Protein 8SJI (pdb70)

Radius of gyration: 18.97 Å; Cα contacts (8 Å, |Δi|>4): 499; chains: 3; bounding box: 51×47×53 Å

Structure (mmCIF, N/CA/C/O backbone):
data_8SJI
#
_entry.id   8SJI
#
_cell.length_a   95.060
_cell.length_b   77.430
_cell.length_c   47.440
_cell.angle_alpha   90.000
_cell.angle_beta   106.584
_cell.angle_gamma   90.000
#
_symmetry.space_group_name_H-M   'C 1 2 1'
#
loop_
_entity.id
_entity.type
_entity.pdbx_description
1 polymer 'Topoisomerase 1'
2 non-polymer 'CALCIUM ION'
3 non-polymer 'CHLORIDE ION'
4 water water
#
loop_
_atom_site.group_PDB
_atom_site.id
_atom_site.type_symbol
_atom_site.label_atom_id
_atom_site.label_alt_id
_atom_site.label_comp_id
_atom_site.label_asym_id
_atom_site.label_entity_id
_atom_site.label_seq_id
_atom_site.pdbx_PDB_ins_code
_atom_site.Cartn_x
_atom_site.Cartn_y
_atom_site.Cartn_z
_atom_site.occupancy
_atom_site.B_iso_or_equiv
_atom_site.auth_seq_id
_atom_site.auth_comp_id
_atom_site.auth_asym_id
_atom_site.auth_atom_id
_atom_site.pdbx_PDB_model_num
ATOM 1 N N . GLN A 1 1 ? 22.69400 -4.87800 1.55900 1.000 74.13520 1 GLN A N 1
ATOM 2 C CA . GLN A 1 1 ? 21.65200 -5.73700 0.99400 1.000 70.85060 1 GLN A CA 1
ATOM 3 C C . GLN A 1 1 ? 20.63400 -4.90900 0.18300 1.000 66.90276 1 GLN A C 1
ATOM 4 O O . GLN A 1 1 ? 20.22900 -3.83600 0.61800 1.000 67.09489 1 GLN A O 1
ATOM 10 N N . ASP A 1 2 ? 20.24900 -5.39200 -1.00400 1.000 54.85921 2 ASP A N 1
ATOM 11 C CA . ASP A 1 2 ? 19.18200 -4.74000 -1.74900 1.000 38.45987 2 ASP A CA 1
ATOM 12 C C . ASP A 1 2 ? 17.83400 -4.93600 -1.05000 1.000 30.28521 2 ASP A C 1
ATOM 13 O O . ASP A 1 2 ? 17.71000 -5.52400 0.03400 1.000 31.23532 2 ASP A O 1
ATOM 18 N N . TRP A 1 3 ? 16.79100 -4.34400 -1.63000 1.000 23.80812 3 TRP A N 1
ATOM 19 C CA . TRP A 1 3 ? 15.49100 -4.34500 -0.96500 1.000 23.39491 3 TRP A CA 1
ATOM 20 C C . TRP A 1 3 ? 14.93200 -5.75800 -0.82800 1.000 24.33976 3 TRP A C 1
ATOM 21 O O . TRP A 1 3 ? 14.36800 -6.09000 0.22500 1.000 23.44492 3 TRP A O 1
ATOM 32 N N . GLU A 1 4 ? 15.03900 -6.56500 -1.87700 1.000 26.00575 4 GLU A N 1
ATOM 33 C CA . GLU A 1 4 ? 14.49900 -7.91500 -1.81000 1.000 26.58740 4 GLU A CA 1
ATOM 34 C C . GLU A 1 4 ? 15.22700 -8.73500 -0.76100 1.000 31.49588 4 GLU A C 1
ATOM 35 O O . GLU A 1 4 ? 14.58400 -9.53400 -0.07200 1.000 24.56874 4 GLU A O 1
ATOM 41 N N . ASP A 1 5 ? 16.53800 -8.49800 -0.56100 1.000 26.75584 5 ASP A N 1
ATOM 42 C CA . ASP A 1 5 ? 17.25900 -9.22000 0.49400 1.000 26.39001 5 ASP A CA 1
ATOM 43 C C . ASP A 1 5 ? 16.70900 -8.88900 1.87000 1.000 24.26344 5 ASP A C 1
ATOM 44 O O . ASP A 1 5 ? 16.57300 -9.76400 2.73400 1.000 28.99032 5 ASP A O 1
ATOM 49 N N . ALA A 1 6 ? 16.43600 -7.61300 2.11700 1.000 21.08674 6 ALA A N 1
ATOM 50 C CA . ALA A 1 6 ? 15.85400 -7.17700 3.38800 1.000 21.41836 6 ALA A CA 1
ATOM 51 C C . ALA A 1 6 ? 14.48200 -7.81200 3.59200 1.000 21.89999 6 ALA A C 1
ATOM 52 O O . ALA A 1 6 ? 14.14300 -8.23800 4.69600 1.000 23.06856 6 ALA A O 1
ATOM 54 N N . MET A 1 7 ? 13.65900 -7.85700 2.53800 1.000 20.29717 7 MET A N 1
ATOM 55 C CA . MET A 1 7 ? 12.34800 -8.48900 2.68200 1.000 22.87116 7 MET A CA 1
ATOM 56 C C . MET A 1 7 ? 12.49800 -9.96900 3.00300 1.000 23.28174 7 MET A C 1
ATOM 57 O O . MET A 1 7 ? 11.72400 -10.51500 3.80900 1.000 23.31859 7 MET A O 1
ATOM 62 N N . GLU A 1 8 ? 13.48200 -10.64200 2.38900 1.000 23.42123 8 GLU A N 1
ATOM 63 C CA . GLU A 1 8 ? 13.71000 -12.04200 2.73100 1.000 26.92165 8 GLU A CA 1
ATOM 64 C C . GLU A 1 8 ? 14.08200 -12.20400 4.19900 1.000 25.08459 8 GLU A C 1
ATOM 65 O O . GLU A 1 8 ? 13.66700 -13.16800 4.84700 1.000 26.26894 8 GLU A O 1
ATOM 71 N N . THR A 1 9 ? 14.92300 -11.33400 4.71700 1.000 22.61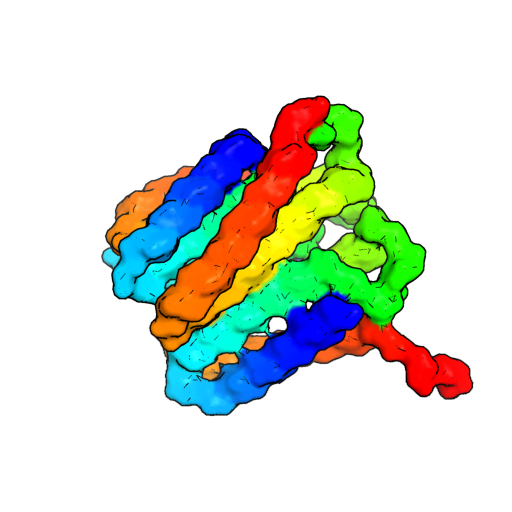850 9 THR A N 1
ATOM 72 C CA . THR A 1 9 ? 15.27700 -11.37700 6.13000 1.000 24.50820 9 THR A CA 1
ATOM 73 C C . THR A 1 9 ? 14.04400 -11.19600 7.02300 1.000 21.93684 9 THR A C 1
ATOM 74 O O . THR A 1 9 ? 13.89500 -11.90800 8.04500 1.000 23.26332 9 THR A O 1
ATOM 78 N N . LEU A 1 10 ? 13.10300 -10.32600 6.61500 1.000 20.09188 10 LEU A N 1
ATOM 79 C CA . LEU A 1 10 ? 11.86700 -10.15900 7.38200 1.000 20.25769 10 LEU A CA 1
ATOM 80 C C . LEU A 1 10 ? 11.07800 -11.45600 7.38500 1.000 18.97333 10 LEU A C 1
ATOM 81 O O . LEU A 1 10 ? 10.64300 -11.91500 8.44400 1.000 24.20290 10 LEU A O 1
ATOM 86 N N . ASN A 1 11 ? 10.95500 -12.09800 6.20700 1.000 21.36046 11 ASN A N 1
ATOM 87 C CA . ASN A 1 11 ? 10.24100 -13.35400 6.07700 1.000 20.48140 11 ASN A CA 1
ATOM 88 C C . ASN A 1 11 ? 10.89100 -14.43700 6.92200 1.000 27.56909 11 ASN A C 1
ATOM 89 O O . ASN A 1 11 ? 10.19100 -15.21300 7.59500 1.000 26.05312 11 ASN A O 1
ATOM 94 N N . ASP A 1 12 ? 12.22600 -14.53800 6.84500 1.000 25.64255 12 ASP A N 1
ATOM 95 C CA . ASP A 1 12 ? 12.91000 -15.62000 7.53700 1.000 27.12430 12 ASP A CA 1
ATOM 96 C C . ASP A 1 12 ? 12.77200 -15.44800 9.05100 1.000 22.79747 12 ASP A C 1
ATOM 97 O O . ASP A 1 12 ? 12.56000 -16.44900 9.77600 1.000 26.61898 12 ASP A O 1
ATOM 102 N N . ASN A 1 13 ? 12.84600 -14.20700 9.54400 1.000 23.22910 13 ASN A N 1
ATOM 103 C CA . ASN A 1 13 ? 12.75100 -14.00100 10.98200 1.000 20.08399 13 ASN A CA 1
ATOM 104 C C . ASN A 1 13 ? 11.33800 -14.09200 11.50900 1.000 23.81601 13 ASN A C 1
ATOM 105 O O . ASN A 1 13 ? 11.16800 -14.50600 12.66100 1.000 24.05025 13 ASN A O 1
ATOM 110 N N . LEU A 1 14 ? 10.32300 -13.79200 10.69900 1.000 23.36859 14 LEU A N 1
ATOM 111 C CA . LEU A 1 14 ? 8.96600 -14.09100 11.12900 1.000 23.55019 14 LEU A CA 1
ATOM 112 C C . LEU A 1 14 ? 8.78700 -15.57700 11.37300 1.000 27.10851 14 LEU A C 1
ATOM 113 O O . LEU A 1 14 ? 8.02900 -15.96900 12.25500 1.000 26.78479 14 LEU A O 1
ATOM 118 N N . LYS A 1 15 ? 9.37500 -16.42200 10.51900 1.000 25.54517 15 LYS A N 1
ATOM 119 C CA A LYS A 1 15 ? 9.23700 -17.85200 10.73300 0.500 29.50091 15 LYS A CA 1
ATOM 120 C CA B LYS A 1 15 ? 9.23700 -17.85200 10.73300 0.500 29.50091 15 LYS A CA 1
ATOM 121 C C . LYS A 1 15 ? 9.93500 -18.28500 12.01200 1.000 30.45892 15 LYS A C 1
ATOM 122 O O . LYS A 1 15 ? 9.42100 -19.15000 12.73400 1.000 34.43834 15 LYS A O 1
ATOM 133 N N . VAL A 1 16 ? 11.08700 -17.66800 12.32500 1.000 26.86901 16 VAL A N 1
ATOM 134 C CA . VAL A 1 16 ? 11.77900 -17.97500 13.57600 1.000 25.48200 16 VAL A CA 1
ATOM 135 C C . VAL A 1 16 ? 10.92100 -17.56800 14.77500 1.000 30.21941 16 VAL A C 1
ATOM 136 O O . VAL A 1 16 ? 10.81900 -18.30900 15.77900 1.000 32.28282 16 VAL A O 1
ATOM 140 N N . ILE A 1 17 ? 10.31300 -16.38900 14.70700 1.000 28.27707 17 ILE A N 1
ATOM 141 C CA . ILE A 1 17 ? 9.49900 -15.91700 15.81600 1.000 24.76613 17 ILE A CA 1
ATOM 142 C C . ILE A 1 17 ? 8.32500 -16.85000 16.06700 1.000 27.67174 17 ILE A C 1
ATOM 143 O O . ILE A 1 17 ? 8.02000 -17.18000 17.22700 1.000 32.60128 17 ILE A O 1
ATOM 148 N N . GLU A 1 18 ? 7.66000 -17.33800 15.00700 1.000 29.72988 18 GLU A N 1
ATOM 149 C CA . GLU A 1 18 ? 6.48000 -18.15500 15.27800 1.000 32.96974 18 GLU A CA 1
ATOM 150 C C . GLU A 1 18 ? 6.81600 -19.50000 15.90300 1.000 32.95658 18 GLU A C 1
ATOM 151 O O . GLU A 1 18 ? 6.00600 -20.01600 16.68200 1.000 33.64877 18 GLU A O 1
ATOM 157 N N . LYS A 1 19 ? 8.03600 -19.99800 15.69800 1.000 32.88026 19 LYS A N 1
ATOM 158 C CA . LYS A 1 19 ? 8.44800 -21.25700 16.31100 1.000 38.37039 19 LYS A CA 1
ATOM 159 C C . LYS A 1 19 ? 9.17800 -21.07700 17.63600 1.000 41.79975 19 LYS A C 1
ATOM 160 O O . LYS A 1 19 ? 9.36900 -22.07600 18.34000 1.000 40.99439 19 LYS A O 1
ATOM 166 N N . ALA A 1 20 ? 9.53600 -19.84400 18.02100 1.000 37.99666 20 ALA A N 1
ATOM 167 C CA . ALA A 1 20 ? 10.39300 -19.58000 19.17900 1.000 34.75417 20 ALA A CA 1
ATOM 168 C C . ALA A 1 20 ? 9.77400 -20.11500 20.47300 1.000 41.41549 20 ALA A C 1
ATOM 169 O O . ALA A 1 20 ? 8.55200 -20.22200 20.61400 1.000 47.07670 20 ALA A O 1
ATOM 171 N N . ASP A 1 21 ? 10.63600 -20.36600 21.45600 1.000 50.00600 21 ASP A N 1
ATOM 172 C CA . ASP A 1 21 ? 10.19000 -20.86900 22.75200 1.000 62.18640 21 ASP A CA 1
ATOM 173 C C . ASP A 1 21 ? 10.43700 -19.93100 23.91700 1.000 55.36453 21 ASP A C 1
ATOM 174 O O . ASP A 1 21 ? 9.88900 -20.17600 25.00100 1.000 55.25399 21 ASP A O 1
ATOM 179 N N . ASN A 1 22 ? 11.28300 -18.91700 23.75300 1.000 42.06820 22 ASN A N 1
ATOM 180 C CA . ASN A 1 22 ? 11.64300 -18.02600 24.83100 1.000 41.73921 22 ASN A CA 1
ATOM 181 C C . ASN A 1 22 ? 11.84500 -16.62500 24.28300 1.000 39.69160 22 ASN A C 1
ATOM 182 O O . ASN A 1 22 ? 11.99600 -16.41800 23.07500 1.000 40.01532 22 ASN A O 1
ATOM 187 N N . ALA A 1 23 ? 11.86200 -15.67200 25.20500 1.000 36.70440 23 ALA A N 1
ATOM 188 C CA . ALA A 1 23 ? 11.93300 -14.26300 24.86200 1.000 36.51754 23 ALA A CA 1
ATOM 189 C C . ALA A 1 23 ? 13.22300 -13.91600 24.13900 1.000 35.18053 23 ALA A C 1
ATOM 190 O O . ALA A 1 23 ? 13.22800 -13.07000 23.24800 1.000 28.00862 23 ALA A O 1
ATOM 192 N N . ASP A 1 24 ? 14.34400 -14.48100 24.55700 1.000 42.22875 24 ASP A N 1
ATOM 193 C CA . ASP A 1 24 ? 15.60400 -14.07500 23.94100 1.000 38.33091 24 ASP A CA 1
ATOM 194 C C . ASP A 1 24 ? 15.63800 -14.37100 22.43800 1.000 37.42817 24 ASP A C 1
ATOM 195 O O . ASP A 1 24 ? 16.15600 -13.54800 21.67000 1.000 33.78037 24 ASP A O 1
ATOM 200 N N . GLN A 1 25 ? 15.14300 -15.55600 22.00700 1.000 31.82750 25 GLN A N 1
ATOM 201 C CA . GLN A 1 25 ? 15.07000 -15.87000 20.57900 1.000 31.41429 25 GLN A CA 1
ATOM 202 C C . GLN A 1 25 ? 14.12000 -14.92600 19.86300 1.000 27.96651 25 GLN A C 1
ATOM 203 O O . GLN A 1 25 ? 14.38700 -14.54700 18.71900 1.000 28.50605 25 GLN A O 1
ATOM 209 N N . VAL A 1 26 ? 12.99100 -14.58500 20.49300 1.000 27.00061 26 VAL A N 1
ATOM 210 C CA . VAL A 1 26 ? 12.05900 -13.61900 19.86600 1.000 24.82140 26 VAL A CA 1
ATOM 211 C C . VAL A 1 26 ? 12.71000 -12.23700 19.74200 1.000 21.91052 26 VAL A C 1
ATOM 212 O O . VAL A 1 26 ? 12.65700 -11.60700 18.67600 1.000 22.05264 26 VAL A O 1
ATOM 216 N N . ILE A 1 27 ? 13.37600 -11.76100 20.80200 1.000 26.07418 27 ILE A N 1
ATOM 217 C CA . ILE A 1 27 ? 14.00700 -10.44500 20.71500 1.000 25.20565 27 ILE A CA 1
ATOM 218 C C . ILE A 1 27 ? 15.12000 -10.43000 19.67100 1.000 22.63166 27 ILE A C 1
ATOM 219 O O . ILE A 1 27 ? 15.27900 -9.43600 18.92300 1.000 21.75261 27 ILE A O 1
ATOM 224 N N . ALA A 1 28 ? 15.94800 -11.47000 19.63300 1.000 25.31883 28 ALA A N 1
ATOM 225 C CA . ALA A 1 28 ? 17.03900 -11.46400 18.65800 1.000 24.13710 28 ALA A CA 1
ATOM 226 C C . ALA A 1 28 ? 16.48500 -11.40100 17.25100 1.000 24.60032 28 ALA A C 1
ATOM 227 O O . ALA A 1 28 ? 16.96000 -10.62100 16.41600 1.000 23.24752 28 ALA A O 1
ATOM 229 N N . ALA A 1 29 ? 15.43300 -12.16600 16.98900 1.000 22.53428 29 ALA A N 1
ATOM 230 C CA . ALA A 1 29 ? 14.83200 -12.15200 15.65500 1.000 22.48691 29 ALA A CA 1
ATOM 231 C C . ALA A 1 29 ? 14.23600 -10.80100 15.31500 1.000 20.00766 29 ALA A C 1
ATOM 232 O O . ALA A 1 29 ? 14.38800 -10.31700 14.17900 1.000 19.86028 29 ALA A O 1
ATOM 234 N N . LEU A 1 30 ? 13.54300 -10.17100 16.28800 1.000 17.68370 30 LEU A N 1
ATOM 235 C CA . LEU A 1 30 ? 13.00400 -8.84100 16.07400 1.000 17.88899 30 LEU A CA 1
ATOM 236 C C . LEU A 1 30 ? 14.10400 -7.80800 15.83700 1.000 19.81553 30 LEU A C 1
ATOM 237 O O . LEU A 1 30 ? 13.91800 -6.93300 15.00100 1.000 20.46035 30 LEU A O 1
ATOM 242 N N . LEU A 1 31 ? 15.25400 -7.91100 16.51100 1.000 19.05755 31 LEU A N 1
ATOM 243 C CA . LEU A 1 31 ? 16.35500 -6.96600 16.22800 1.000 21.85262 31 LEU A CA 1
ATOM 244 C C . LEU A 1 31 ? 16.91500 -7.15600 14.80900 1.000 21.23939 31 LEU A C 1
ATOM 245 O O . LEU A 1 31 ? 17.16000 -6.15600 14.09800 1.000 20.64984 31 LEU A O 1
ATOM 250 N N . TYR A 1 32 ? 17.05200 -8.40600 14.33600 1.000 19.42601 32 TYR A N 1
ATOM 251 C CA . TYR A 1 32 ? 17.42100 -8.59200 12.93300 1.000 17.96268 32 TYR A CA 1
ATOM 252 C C . TYR A 1 32 ? 16.35400 -8.02900 12.00700 1.000 19.14966 32 TYR A C 1
ATOM 253 O O . TYR A 1 32 ? 16.67300 -7.45700 10.96300 1.000 20.88671 32 TYR A O 1
ATOM 262 N N . MET A 1 33 ? 15.05700 -8.19300 12.33800 1.000 17.46525 33 MET A N 1
ATOM 263 C CA . MET A 1 33 ? 13.99900 -7.58200 11.51900 1.000 18.33115 33 MET A CA 1
ATOM 264 C C . MET A 1 33 ? 14.08800 -6.06900 11.51300 1.000 19.48392 33 MET A C 1
ATOM 265 O O . MET A 1 33 ? 13.88500 -5.43500 10.46400 1.000 18.59433 33 MET A O 1
ATOM 270 N N . LEU A 1 34 ? 14.35300 -5.47400 12.67700 1.000 18.72330 34 LEU A N 1
ATOM 271 C CA . LEU A 1 34 ? 14.46900 -4.02600 12.72700 1.000 18.38905 34 LEU A CA 1
ATOM 272 C C . LEU A 1 34 ? 15.61200 -3.53800 11.84400 1.000 17.54158 34 LEU A C 1
ATOM 273 O O . LEU A 1 34 ? 15.43100 -2.57800 11.06300 1.000 18.00479 34 LEU A O 1
ATOM 278 N N . ALA A 1 35 ? 16.74300 -4.21600 11.87400 1.000 19.16546 35 ALA A N 1
ATOM 279 C CA . ALA A 1 35 ? 17.88200 -3.81300 11.05400 1.000 17.15206 35 ALA A CA 1
ATOM 280 C C . ALA A 1 35 ? 17.50300 -3.92000 9.58600 1.000 22.24477 35 ALA A C 1
ATOM 281 O O . ALA A 1 35 ? 17.85900 -3.03800 8.76900 1.000 21.05516 35 ALA A O 1
ATOM 283 N N . ALA A 1 36 ? 16.79700 -5.00800 9.22700 1.000 18.80225 36 ALA A N 1
ATOM 284 C CA . ALA A 1 36 ? 16.35800 -5.18300 7.84800 1.000 20.11820 36 ALA A CA 1
ATOM 285 C C . ALA A 1 36 ? 15.35800 -4.11500 7.43100 1.000 19.83659 36 ALA A C 1
ATOM 286 O O . ALA A 1 36 ? 15.40100 -3.64600 6.28300 1.000 20.35244 36 ALA A O 1
ATOM 288 N N . ALA A 1 37 ? 14.39800 -3.75800 8.30600 1.000 17.58895 37 ALA A N 1
ATOM 289 C CA . ALA A 1 37 ? 13.40800 -2.73600 7.94000 1.000 16.42302 37 ALA A CA 1
ATOM 290 C C . ALA A 1 37 ? 14.08400 -1.39900 7.69200 1.000 17.67317 37 ALA A C 1
ATOM 291 O O . ALA A 1 37 ? 13.71000 -0.67000 6.74700 1.000 19.11019 37 ALA A O 1
ATOM 293 N N . ILE A 1 38 ? 15.05800 -1.03200 8.55200 1.000 18.33641 38 ILE A N 1
ATOM 294 C CA . ILE A 1 38 ? 15.80100 0.21500 8.35700 1.000 19.66552 38 ILE A CA 1
ATOM 295 C C . ILE A 1 38 ? 16.54300 0.16000 7.03100 1.000 22.11844 38 ILE A C 1
ATOM 296 O O . ILE A 1 38 ? 16.52200 1.12700 6.23600 1.000 20.59721 38 ILE A O 1
ATOM 301 N N . ALA A 1 39 ? 17.1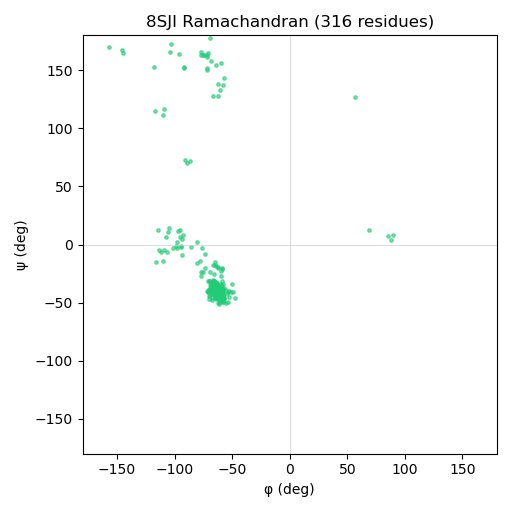8800 -0.96900 6.74200 1.000 19.94713 39 ALA A N 1
ATOM 302 C CA . ALA A 1 39 ? 17.94100 -1.09700 5.49600 1.000 19.91291 39 ALA A CA 1
ATOM 303 C C . ALA A 1 39 ? 17.00900 -0.99600 4.28500 1.000 21.06305 39 ALA A C 1
ATOM 304 O O . ALA A 1 39 ? 17.34700 -0.33400 3.28400 1.000 20.17347 39 ALA A O 1
ATOM 306 N N . ALA A 1 40 ? 15.84300 -1.65600 4.35800 1.000 21.53679 40 ALA A N 1
ATOM 307 C CA . ALA A 1 40 ? 14.87800 -1.60200 3.26600 1.000 18.97070 40 ALA A CA 1
ATOM 308 C C . ALA A 1 40 ? 14.45900 -0.16500 2.96900 1.000 19.50234 40 ALA A C 1
ATOM 309 O O . ALA A 1 40 ? 14.32500 0.20400 1.80200 1.000 20.74986 40 ALA A O 1
ATOM 311 N N . ALA A 1 41 ? 14.29400 0.65400 4.01600 1.000 20.16294 41 ALA A N 1
ATOM 312 C CA . ALA A 1 41 ? 13.92500 2.05000 3.81000 1.000 20.59721 41 ALA A CA 1
ATOM 313 C C . ALA A 1 41 ? 14.96500 2.83100 3.04400 1.000 20.93672 41 ALA A C 1
ATOM 314 O O . ALA A 1 41 ? 14.61700 3.90500 2.52800 1.000 21.67365 41 ALA A O 1
ATOM 316 N N . THR A 1 42 ? 16.22600 2.36100 2.98400 1.000 19.10755 42 THR A N 1
ATOM 317 C CA . THR A 1 42 ? 17.30300 3.06000 2.28100 1.000 18.94701 42 THR A CA 1
ATOM 318 C C . THR A 1 42 ? 17.54700 2.51400 0.89700 1.000 21.88683 42 THR A C 1
ATOM 319 O O . THR A 1 42 ? 18.36500 3.09300 0.14600 1.000 24.75297 42 THR A O 1
ATOM 323 N N . ALA A 1 43 ? 16.83000 1.46800 0.54000 1.000 19.89712 43 ALA A N 1
ATOM 324 C CA . ALA A 1 43 ? 17.02400 0.77600 -0.71900 1.000 21.22886 43 ALA A CA 1
ATOM 325 C C . ALA A 1 43 ? 15.92200 1.16100 -1.68500 1.000 21.34993 43 ALA A C 1
ATOM 326 O O . ALA A 1 43 ? 14.95400 1.85800 -1.34900 1.000 24.59242 43 ALA A O 1
ATOM 328 N N . THR A 1 44 ? 16.08100 0.70300 -2.91200 1.000 23.87128 44 THR A N 1
ATOM 329 C CA . THR A 1 44 ? 15.12000 1.03300 -3.96000 1.000 27.94809 44 THR A CA 1
ATOM 330 C C . THR A 1 44 ? 14.47600 -0.26200 -4.42400 1.000 23.69758 44 THR A C 1
ATOM 331 O O . THR A 1 44 ? 15.17800 -1.13000 -4.96600 1.000 28.16390 44 THR A O 1
ATOM 335 N N . PRO A 1 45 ? 13.16600 -0.43900 -4.21400 1.000 23.10014 45 PRO A N 1
ATOM 336 C CA . PRO A 1 45 ? 12.48600 -1.62400 -4.71600 1.000 25.56359 45 PRO A CA 1
ATOM 337 C C . PRO A 1 45 ? 12.28500 -1.54300 -6.21200 1.000 28.05863 45 PRO A C 1
ATOM 338 O O . PRO A 1 45 ? 12.41100 -0.45900 -6.82000 1.000 27.05588 45 PRO A O 1
ATOM 342 N N . PRO A 1 46 ? 11.99200 -2.67900 -6.83800 1.000 30.92476 46 PRO A N 1
ATOM 343 C CA . PRO A 1 46 ? 11.83900 -2.71100 -8.29000 1.000 31.71696 46 PRO A CA 1
ATOM 344 C C . PRO A 1 46 ? 10.82700 -1.71100 -8.83600 1.000 29.63513 46 PRO A C 1
ATOM 345 O O . PRO A 1 46 ? 11.09900 -1.04100 -9.84200 1.000 31.32218 46 PRO A O 1
ATOM 349 N N . LYS A 1 47 ? 9.66800 -1.57600 -8.17400 1.000 32.23281 47 LYS A N 1
ATOM 350 C CA . LYS A 1 47 ? 8.63000 -0.69500 -8.69200 1.000 33.71720 47 LYS A CA 1
ATOM 351 C C . LYS A 1 47 ? 9.08300 0.76000 -8.69600 1.000 28.67975 47 LYS A C 1
ATOM 352 O O . LYS A 1 47 ? 8.49300 1.56400 -9.41200 1.000 34.41202 47 LYS A O 1
ATOM 358 N N . LEU A 1 48 ? 10.15700 1.09300 -7.99500 1.000 27.92440 48 LEU A N 1
ATOM 359 C CA . LEU A 1 48 ? 10.59800 2.49100 -7.91800 1.000 23.59230 48 LEU A CA 1
ATOM 360 C C . LEU A 1 48 ? 11.94100 2.71500 -8.58400 1.000 29.01401 48 LEU A C 1
ATOM 361 O O . LEU A 1 48 ? 12.51100 3.79000 -8.41800 1.000 27.26906 48 LEU A O 1
ATOM 366 N N . GLU A 1 49 ? 12.42200 1.73900 -9.36000 1.000 28.52447 49 GLU A N 1
ATOM 367 C CA . GLU A 1 49 ? 13.77100 1.79200 -9.93100 1.000 40.31010 49 GLU A CA 1
ATOM 368 C C . GLU A 1 49 ? 14.09100 3.13600 -10.58400 1.000 37.49134 49 GLU A C 1
ATOM 369 O O . GLU A 1 49 ? 15.15700 3.70300 -10.34900 1.000 41.62078 49 GLU A O 1
ATOM 375 N N . ASP A 1 50 ? 13.17900 3.67200 -11.39800 1.000 34.03829 50 ASP A N 1
ATOM 376 C CA . ASP A 1 50 ? 13.45400 4.86100 -12.18700 1.000 35.26212 50 ASP A CA 1
ATOM 377 C C . ASP A 1 50 ? 12.78200 6.11000 -11.63800 1.000 35.84640 50 ASP A C 1
ATOM 378 O O . ASP A 1 50 ? 12.74000 7.12500 -12.33100 1.000 38.73886 50 ASP A O 1
ATOM 383 N N . LYS A 1 51 ? 12.28700 6.07600 -10.41100 1.000 29.78515 51 LYS A N 1
ATOM 384 C CA . LYS A 1 51 ? 11.55500 7.21600 -9.87500 1.000 35.95694 51 LYS A CA 1
ATOM 385 C C . LYS A 1 51 ? 12.49000 8.15700 -9.13300 1.000 32.25913 51 LYS A C 1
ATOM 386 O O . LYS A 1 51 ? 13.50300 7.75400 -8.56200 1.000 33.09871 51 LYS A O 1
ATOM 392 N N . SER A 1 52 ? 12.10500 9.42200 -9.09600 1.000 35.41477 52 SER A N 1
ATOM 393 C CA . SER A 1 52 ? 12.84700 10.39200 -8.31700 1.000 29.36931 52 SER A CA 1
ATOM 394 C C . SER A 1 52 ? 12.72900 10.08800 -6.82400 1.000 31.60379 52 SER A C 1
ATOM 395 O O . SER A 1 52 ? 11.63300 9.87700 -6.33000 1.000 29.72988 52 SER A O 1
ATOM 398 N N . PRO A 1 53 ? 13.83100 9.98000 -6.08300 1.000 35.72797 53 PRO A N 1
ATOM 399 C CA . PRO A 1 53 ? 13.69500 9.63800 -4.66300 1.000 33.17240 53 PRO A CA 1
ATOM 400 C C . PRO A 1 53 ? 12.95000 10.68400 -3.84000 1.000 24.30555 53 PRO A C 1
ATOM 401 O O . PRO A 1 53 ? 12.50200 10.34000 -2.73700 1.000 26.35316 53 PRO A O 1
ATOM 405 N N . THR A 1 54 ? 12.83000 11.91400 -4.32200 1.000 32.38283 54 THR A N 1
ATOM 406 C CA . THR A 1 54 ? 12.05700 12.90600 -3.58700 1.000 34.35675 54 THR A CA 1
ATOM 407 C C . THR A 1 54 ? 10.60200 12.97200 -4.05000 1.000 35.24633 54 THR A C 1
ATOM 408 O O . THR A 1 54 ? 9.86500 13.84600 -3.58100 1.000 36.98601 54 THR A O 1
ATOM 412 N N . SER A 1 55 ? 10.17600 12.08600 -4.96300 1.000 29.37721 55 SER A N 1
ATOM 413 C CA . SER A 1 55 ? 8.76700 11.99300 -5.33500 1.000 32.44600 55 SER A CA 1
ATOM 414 C C . SER A 1 55 ? 7.87100 11.56000 -4.16300 1.000 27.26643 55 SER A C 1
ATOM 415 O O . SER A 1 55 ? 8.30700 10.88200 -3.21700 1.000 25.41357 55 SER A O 1
ATOM 418 N N . GLU A 1 56 ? 6.59100 11.96200 -4.27400 1.000 28.66659 56 GLU A N 1
ATOM 419 C CA . GLU A 1 56 ? 5.56300 11.50800 -3.34200 1.000 27.44013 56 GLU A CA 1
ATOM 420 C C . GLU A 1 56 ? 5.57000 9.98100 -3.22100 1.000 24.56874 56 GLU A C 1
ATOM 421 O O . GLU A 1 56 ? 5.36700 9.43000 -2.12300 1.000 25.71361 56 GLU A O 1
ATOM 427 N N . GLU A 1 57 ? 5.75000 9.27600 -4.36000 1.000 25.23987 57 GLU A N 1
ATOM 428 C CA . GLU A 1 57 ? 5.68300 7.80300 -4.34900 1.000 25.24513 57 GLU A CA 1
ATOM 429 C C . GLU A 1 57 ? 6.84600 7.19600 -3.58000 1.000 23.18173 57 GLU A C 1
ATOM 430 O O . GLU A 1 57 ? 6.68900 6.20200 -2.84800 1.000 22.15529 57 GLU A O 1
ATOM 436 N N . ALA A 1 58 ? 8.03600 7.74400 -3.75900 1.000 23.22384 58 ALA A N 1
ATOM 437 C CA . ALA A 1 58 ? 9.18100 7.25800 -3.02500 1.000 22.69219 58 ALA A CA 1
ATOM 438 C C . ALA A 1 58 ? 9.03700 7.57800 -1.55000 1.000 20.18663 58 ALA A C 1
ATOM 439 O O . ALA A 1 58 ? 9.39400 6.76400 -0.69400 1.000 20.08925 58 ALA A O 1
ATOM 441 N N . LEU A 1 59 ? 8.56500 8.76900 -1.19800 1.000 21.51311 59 LEU A N 1
ATOM 442 C CA . LEU A 1 59 ? 8.32700 9.05900 0.22900 1.000 19.86028 59 LEU A CA 1
ATOM 443 C C . LEU A 1 59 ? 7.31900 8.09400 0.84600 1.000 19.46023 59 LEU A C 1
ATOM 444 O O . LEU A 1 59 ? 7.55900 7.59000 1.94000 1.000 19.06544 59 LEU A O 1
ATOM 449 N N . ALA A 1 60 ? 6.23900 7.75400 0.12600 1.000 20.15242 60 ALA A N 1
ATOM 450 C CA . ALA A 1 60 ? 5.23000 6.84400 0.65900 1.000 20.18137 60 ALA A CA 1
ATOM 451 C C . ALA A 1 60 ? 5.85000 5.48800 0.92400 1.000 19.57340 60 ALA A C 1
ATOM 452 O O . ALA A 1 60 ? 5.50400 4.81500 1.90300 1.000 20.15242 60 ALA A O 1
ATOM 454 N N . PHE A 1 61 ? 6.76300 5.07800 0.05000 1.000 19.50497 61 PHE A N 1
ATOM 455 C CA . PHE A 1 61 ? 7.45900 3.80900 0.25300 1.000 19.94713 61 PHE A CA 1
ATOM 456 C C . PHE A 1 61 ? 8.26100 3.85200 1.52500 1.000 19.02597 61 PHE A C 1
ATOM 457 O O . PHE A 1 61 ? 8.21000 2.92200 2.33700 1.000 18.29693 61 PHE A O 1
ATOM 465 N N . ARG A 1 62 ? 9.06800 4.90000 1.68700 1.000 17.21259 62 ARG A N 1
ATOM 466 C CA . ARG A 1 62 ? 9.92500 4.96100 2.87400 1.000 18.54959 62 ARG A CA 1
ATOM 467 C C . ARG A 1 62 ? 9.09100 5.03000 4.15100 1.000 20.43929 62 ARG A C 1
ATOM 468 O O . ARG A 1 62 ? 9.44300 4.38000 5.12700 1.000 19.17598 62 ARG A O 1
ATOM 476 N N . LEU A 1 63 ? 7.99500 5.80700 4.15300 1.000 18.63908 63 LEU A N 1
ATOM 477 C CA . LEU A 1 63 ? 7.07000 5.85800 5.30100 1.000 19.08124 63 LEU A CA 1
ATOM 478 C C . LEU A 1 63 ? 6.46800 4.48700 5.59400 1.000 21.16306 63 LEU A C 1
ATOM 479 O O . LEU A 1 63 ? 6.24200 4.12700 6.75300 1.000 18.81805 63 LEU A O 1
ATOM 484 N N . GLY A 1 64 ? 6.12200 3.72400 4.56400 1.000 18.53906 64 GLY A N 1
ATOM 485 C CA . GLY A 1 64 ? 5.63600 2.38000 4.80600 1.000 20.94988 64 GLY A CA 1
ATOM 486 C C . GLY A 1 64 ? 6.67200 1.48900 5.47900 1.000 21.20254 64 GLY A C 1
ATOM 487 O O . GLY A 1 64 ? 6.33100 0.66100 6.34600 1.000 21.21307 64 GLY A O 1
ATOM 488 N N . MET A 1 65 ? 7.94200 1.59900 5.07000 1.000 19.35232 65 MET A N 1
ATOM 489 C CA . MET A 1 65 ? 8.99800 0.86200 5.78900 1.000 19.03912 65 MET A CA 1
ATOM 490 C C . MET A 1 65 ? 9.12100 1.34300 7.21300 1.000 21.49205 65 MET A C 1
ATOM 491 O O . MET A 1 65 ? 9.37900 0.53500 8.12600 1.000 24.12658 65 MET A O 1
ATOM 496 N N . HIS A 1 66 ? 8.97600 2.66500 7.45200 1.000 18.97333 66 HIS A N 1
ATOM 497 C CA . HIS A 1 66 ? 9.05200 3.17800 8.81700 1.000 21.01831 66 HIS A CA 1
ATOM 498 C C . HIS A 1 66 ? 7.93300 2.63200 9.66600 1.000 21.39467 66 HIS A C 1
ATOM 499 O O . HIS A 1 66 ? 8.15500 2.28300 10.82300 1.000 21.60785 66 HIS A O 1
ATOM 506 N N . GLU A 1 67 ? 6.75400 2.40900 9.07700 1.000 20.98673 67 GLU A N 1
ATOM 507 C CA . GLU A 1 67 ? 5.64800 1.82900 9.81800 1.000 22.52112 67 GLU A CA 1
ATOM 508 C C . GLU A 1 67 ? 6.01400 0.42200 10.26900 1.000 20.70248 67 GLU A C 1
ATOM 509 O O . GLU A 1 67 ? 5.65000 0.00800 11.38300 1.000 21.98948 67 GLU A O 1
ATOM 515 N N . LEU A 1 68 ? 6.64600 -0.36600 9.38100 1.000 19.57866 68 LEU A N 1
ATOM 516 C CA . LEU A 1 68 ? 7.11300 -1.69400 9.79500 1.000 18.16270 68 LEU A CA 1
ATOM 517 C C . LEU A 1 68 ? 8.04600 -1.59800 10.97300 1.000 19.56287 68 LEU A C 1
ATOM 518 O O . LEU A 1 68 ? 7.93400 -2.39000 11.91700 1.000 19.35495 68 LEU A O 1
ATOM 523 N N . ALA A 1 69 ? 9.00900 -0.67200 10.93700 1.000 17.29155 69 ALA A N 1
ATOM 524 C CA . ALA A 1 69 ? 9.94600 -0.57500 12.05600 1.000 17.59158 69 ALA A CA 1
ATOM 525 C C . ALA A 1 69 ? 9.18500 -0.25700 13.35100 1.000 19.55761 69 ALA A C 1
ATOM 526 O O . ALA A 1 69 ? 9.54200 -0.74700 14.41900 1.000 18.62592 69 ALA A O 1
ATOM 528 N N . ALA A 1 70 ? 8.17000 0.61700 13.30900 1.000 17.17048 70 ALA A N 1
ATOM 529 C CA . ALA A 1 70 ? 7.37700 0.88700 14.50000 1.000 18.40484 70 ALA A CA 1
ATOM 530 C C . ALA A 1 70 ? 6.75300 -0.38000 15.06000 1.000 21.50784 70 ALA A C 1
ATOM 531 O O . ALA A 1 70 ? 6.73900 -0.59600 16.28200 1.000 20.25769 70 ALA A O 1
ATOM 533 N N . LEU A 1 71 ? 6.14700 -1.19900 14.19200 1.000 19.46812 71 LEU A N 1
ATOM 534 C CA . LEU A 1 71 ? 5.46900 -2.37600 14.68400 1.000 17.74950 71 LEU A CA 1
ATOM 535 C C . LEU A 1 71 ? 6.45600 -3.40000 15.23400 1.000 18.24166 71 LEU A C 1
ATOM 536 O O . LEU A 1 71 ? 6.16900 -4.06900 16.25100 1.000 19.81817 71 LEU A O 1
ATOM 541 N N . ILE A 1 72 ? 7.63300 -3.49700 14.61000 1.000 17.84951 72 ILE A N 1
ATOM 542 C CA . ILE A 1 72 ? 8.67800 -4.40100 15.10600 1.000 17.05468 72 ILE A CA 1
ATOM 543 C C . ILE A 1 72 ? 9.17200 -3.95700 16.47000 1.000 17.57053 72 ILE A C 1
ATOM 544 O O . ILE A 1 72 ? 9.36000 -4.77300 17.38400 1.000 17.53368 72 ILE A O 1
ATOM 549 N N . THR A 1 73 ? 9.33400 -2.66100 16.66800 1.000 18.47064 73 THR A N 1
ATOM 550 C CA . THR A 1 73 ? 9.78500 -2.12200 17.95000 1.000 17.42841 73 THR A CA 1
ATOM 551 C C . THR A 1 73 ? 8.73700 -2.37900 19.01200 1.000 18.53906 73 THR A C 1
ATOM 552 O O . THR A 1 73 ? 9.09300 -2.69500 20.15100 1.000 18.93911 73 THR A O 1
ATOM 556 N N . LYS A 1 74 ? 7.42700 -2.21500 18.68900 1.000 18.68645 74 LYS A N 1
ATOM 557 C CA . LYS A 1 74 ? 6.39700 -2.50500 19.69400 1.000 19.63920 74 LYS A CA 1
ATOM 558 C C . LYS A 1 74 ? 6.42100 -3.95600 20.10800 1.000 19.11545 74 LYS A C 1
ATOM 559 O O . LYS A 1 74 ? 6.26200 -4.26900 21.28900 1.000 20.30507 74 LYS A O 1
ATOM 565 N N . ALA A 1 75 ? 6.60100 -4.86800 19.13100 1.000 18.53380 75 ALA A N 1
ATOM 566 C CA . ALA A 1 75 ? 6.67000 -6.28100 19.47500 1.000 17.58106 75 ALA A CA 1
ATOM 567 C C . ALA A 1 75 ? 7.90700 -6.59200 20.31800 1.000 19.69447 75 ALA A C 1
ATOM 568 O O . ALA A 1 75 ? 7.83800 -7.43900 21.22400 1.000 20.47088 75 ALA A O 1
ATOM 570 N N . THR A 1 76 ? 8.99500 -5.86200 20.10100 1.000 19.13650 76 THR A N 1
ATOM 571 C CA . THR A 1 76 ? 10.21300 -6.00100 20.90700 1.000 17.94952 76 THR A CA 1
ATOM 572 C C . THR A 1 76 ? 9.93600 -5.57200 22.34200 1.000 22.65008 76 THR A C 1
ATOM 573 O O . THR A 1 76 ? 10.37700 -6.23100 23.27900 1.000 20.97620 76 THR A O 1
ATOM 577 N N . ALA A 1 77 ? 9.17000 -4.49500 22.53200 1.000 19.40759 77 ALA A N 1
ATOM 578 C CA . ALA A 1 77 ? 8.83400 -4.03900 23.88200 1.000 18.64171 77 ALA A CA 1
ATOM 579 C C . ALA A 1 77 ? 7.99400 -5.08400 24.61900 1.000 23.41070 77 ALA A C 1
ATOM 580 O O . ALA A 1 77 ? 8.20600 -5.33600 25.80900 1.000 23.38438 77 ALA A O 1
ATOM 582 N N . LEU A 1 78 ? 7.03500 -5.71000 23.92700 1.000 21.07621 78 LEU A N 1
ATOM 583 C CA . LEU A 1 78 ? 6.23900 -6.77100 24.52800 1.000 23.41597 78 LEU A CA 1
ATOM 584 C C . LEU A 1 78 ? 7.13700 -7.92600 24.95200 1.000 23.37912 78 LEU A C 1
ATOM 585 O O . LEU A 1 78 ? 7.04400 -8.44900 26.08600 1.000 22.81589 78 LEU A O 1
ATOM 590 N N . ALA A 1 79 ? 8.00000 -8.36400 24.04400 1.000 22.40005 79 ALA A N 1
ATOM 591 C CA . ALA A 1 79 ? 8.87500 -9.49800 24.37400 1.000 23.06329 79 ALA A CA 1
ATOM 592 C C . ALA A 1 79 ? 9.84200 -9.17200 25.51600 1.000 28.57448 79 ALA A C 1
ATOM 593 O O . ALA A 1 79 ? 10.13600 -10.04200 26.36100 1.000 28.06915 79 ALA A O 1
ATOM 595 N N . TYR A 1 80 ? 10.34900 -7.93700 25.55100 1.000 24.51873 80 TYR A N 1
ATOM 596 C CA . TYR A 1 80 ? 11.23800 -7.50200 26.63600 1.000 23.73442 80 TYR A CA 1
ATOM 597 C C . TYR A 1 80 ? 10.57500 -7.65200 28.01800 1.000 24.47399 80 TYR A C 1
ATOM 598 O O . TYR A 1 80 ? 11.25000 -7.91700 29.04200 1.000 28.63764 80 TYR A O 1
ATOM 607 N N . GLN A 1 81 ? 9.27800 -7.38500 28.08300 1.000 27.78754 81 GLN A N 1
ATOM 608 C CA . GLN A 1 81 ? 8.46700 -7.48900 29.28700 1.000 28.43762 81 GLN A CA 1
ATOM 609 C C . GLN A 1 81 ? 8.14100 -8.92300 29.63500 1.000 27.16642 81 GLN A C 1
ATOM 610 O O . GLN A 1 81 ? 7.50000 -9.16100 30.66900 1.000 33.30662 81 GLN A O 1
ATOM 616 N N . GLY A 1 82 ? 8.55700 -9.86600 28.81500 1.000 26.07681 82 GLY A N 1
ATOM 617 C CA . GLY A 1 82 ? 8.20100 -11.25100 29.02300 1.000 26.93481 82 GLY A CA 1
ATOM 618 C C . GLY A 1 82 ? 6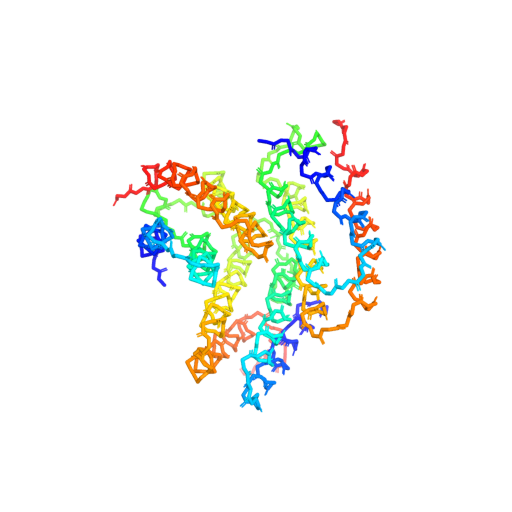.87000 -11.66100 28.44800 1.000 30.29311 82 GLY A C 1
ATOM 619 O O . GLY A 1 82 ? 6.43800 -12.77800 28.70600 1.000 32.63286 82 GLY A O 1
ATOM 620 N N . LEU A 1 83 ? 6.20100 -10.79100 27.68400 1.000 27.06377 83 LEU A N 1
ATOM 621 C CA . LEU A 1 83 ? 4.91600 -11.10800 27.05500 1.000 26.97429 83 LEU A CA 1
ATOM 622 C C . LEU A 1 83 ? 5.19500 -11.72900 25.68300 1.000 28.54553 83 LEU A C 1
ATOM 623 O O . LEU A 1 83 ? 4.98600 -11.14700 24.61900 1.000 26.04523 83 LEU A O 1
ATOM 628 N N . VAL A 1 84 ? 5.71400 -12.94600 25.74800 1.000 26.69004 84 VAL A N 1
ATOM 629 C CA . VAL A 1 84 ? 6.20500 -13.64400 24.57400 1.000 29.21403 84 VAL A CA 1
ATOM 630 C C . VAL A 1 84 ? 5.06200 -14.05900 23.67200 1.000 26.52160 84 VAL A C 1
ATOM 631 O O . VAL A 1 84 ? 5.12100 -13.84800 22.45400 1.000 27.15852 84 VAL A O 1
ATOM 635 N N . LYS A 1 85 ? 3.97700 -14.59700 24.22800 1.000 28.95874 85 LYS A N 1
ATOM 636 C CA . LYS A 1 85 ? 2.89900 -14.96700 23.31600 1.000 31.01688 85 LYS A CA 1
ATOM 637 C C . LYS A 1 85 ? 2.28200 -13.72100 22.66800 1.000 31.65116 85 LYS A C 1
ATOM 638 O O . LYS A 1 85 ? 1.82600 -13.76600 21.51700 1.000 29.62197 85 LYS A O 1
ATOM 644 N N . GLU A 1 86 ? 2.23100 -12.62100 23.41500 1.000 28.53500 86 GLU A N 1
ATOM 645 C CA . GLU A 1 86 ? 1.70400 -11.36700 22.88200 1.000 26.45054 86 GLU A CA 1
ATOM 646 C C . GLU A 1 86 ? 2.60500 -10.84700 21.78100 1.000 25.42147 86 GLU A C 1
ATOM 647 O O . GLU A 1 86 ? 2.11600 -10.33000 20.77100 1.000 25.78993 86 GLU A O 1
ATOM 653 N N . ALA A 1 87 ? 3.92900 -10.95400 21.97500 1.000 24.44767 87 ALA A N 1
ATOM 654 C CA . ALA A 1 87 ? 4.85100 -10.48900 20.95000 1.000 21.18938 87 ALA A CA 1
ATOM 655 C C . ALA A 1 87 ? 4.74600 -11.34800 19.71500 1.000 23.65810 87 ALA A C 1
ATOM 656 O O . ALA A 1 87 ? 4.78000 -10.82500 18.60100 1.000 23.09751 87 ALA A O 1
ATOM 658 N N . GLN A 1 88 ? 4.53600 -12.65300 19.91500 1.000 25.90047 88 GLN A N 1
ATOM 659 C CA . GLN A 1 88 ? 4.32900 -13.54100 18.78800 1.000 24.84772 88 GLN A CA 1
ATOM 660 C C . GLN A 1 88 ? 3.02800 -13.21500 18.06900 1.000 25.21881 88 GLN A C 1
ATOM 661 O O . GLN A 1 88 ? 2.96500 -13.27800 16.83700 1.000 26.57424 88 GLN A O 1
ATOM 667 N N . ALA A 1 89 ? 1.99300 -12.81300 18.79700 1.000 24.23185 89 ALA A N 1
ATOM 668 C CA . ALA A 1 89 ? 0.76900 -12.43200 18.11000 1.000 26.35842 89 ALA A CA 1
ATOM 669 C C . ALA A 1 89 ? 0.96900 -11.13900 17.34500 1.000 28.53237 89 ALA A C 1
ATOM 670 O O . ALA A 1 89 ? 0.43800 -10.96700 16.24400 1.000 29.56407 89 ALA A O 1
ATOM 672 N N . ALA A 1 90 ? 1.72200 -10.21600 17.92800 1.000 26.68215 90 ALA A N 1
ATOM 673 C CA . ALA A 1 90 ? 1.99200 -8.96900 17.23100 1.000 24.24238 90 ALA A CA 1
ATOM 674 C C . ALA A 1 90 ? 2.80100 -9.23000 15.96800 1.000 25.68203 90 ALA A C 1
ATOM 675 O O . ALA A 1 90 ? 2.56500 -8.59500 14.93200 1.000 24.30818 90 ALA A O 1
ATOM 677 N N . ALA A 1 91 ? 3.76400 -10.16500 16.02900 1.000 23.76338 91 ALA A N 1
ATOM 678 C CA . ALA A 1 91 ? 4.54000 -10.48500 14.83600 1.000 24.90299 91 ALA A CA 1
ATOM 679 C C . ALA A 1 91 ? 3.66400 -11.11300 13.76600 1.000 26.33474 91 ALA A C 1
ATOM 680 O O . ALA A 1 91 ? 3.83100 -10.81500 12.57500 1.000 23.48966 91 ALA A O 1
ATOM 682 N N . GLU A 1 92 ? 2.74700 -12.01300 14.15800 1.000 25.84520 92 GLU A N 1
ATOM 683 C CA . GLU A 1 92 ? 1.82600 -12.58700 13.19100 1.000 27.01113 92 GLU A CA 1
ATOM 684 C C . GLU A 1 92 ? 0.99900 -11.49200 12.52700 1.000 26.81111 92 GLU A C 1
ATOM 685 O O . GLU A 1 92 ? 0.75600 -11.52400 11.31400 1.000 29.36931 92 GLU A O 1
ATOM 691 N N . GLN A 1 93 ? 0.59600 -10.47900 13.30000 1.000 26.27157 93 GLN A N 1
ATOM 692 C CA . GLN A 1 93 ? -0.19200 -9.40100 12.72400 1.000 26.95586 93 GLN A CA 1
ATOM 693 C C . GLN A 1 93 ? 0.65100 -8.53600 11.81500 1.000 29.69040 93 GLN A C 1
ATOM 694 O O . GLN A 1 93 ? 0.19300 -8.10400 10.75600 1.000 28.99295 93 GLN A O 1
ATOM 700 N N . LEU A 1 94 ? 1.87700 -8.24400 12.20000 1.000 26.34000 94 LEU A N 1
ATOM 701 C CA . LEU A 1 94 ? 2.59600 -7.36500 11.30500 1.000 24.19501 94 LEU A CA 1
ATOM 702 C C . LEU A 1 94 ? 3.13200 -8.08700 10.06300 1.000 28.30339 94 LEU A C 1
ATOM 703 O O . LEU A 1 94 ? 3.45200 -7.40000 9.08100 1.000 29.64829 94 LEU A O 1
ATOM 708 N N . LYS A 1 95 ? 3.16100 -9.42400 10.05400 1.000 26.78742 95 LYS A N 1
ATOM 709 C CA . LYS A 1 95 ? 3.37400 -10.19000 8.81800 1.000 24.88456 95 LYS A CA 1
ATOM 710 C C . LYS A 1 95 ? 2.45600 -9.73000 7.68400 1.000 27.30854 95 LYS A C 1
ATOM 711 O O . LYS A 1 95 ? 2.87600 -9.66100 6.52200 1.000 24.54768 95 LYS A O 1
ATOM 717 N N . THR A 1 96 ? 1.20000 -9.44200 7.99900 1.000 23.97130 96 THR A N 1
ATOM 718 C CA A THR A 1 96 ? 0.26600 -8.98600 6.97600 0.700 25.92153 96 THR A CA 1
ATOM 719 C CA B THR A 1 96 ? 0.26800 -8.97500 6.97000 0.300 26.03207 96 THR A CA 1
ATOM 720 C C . THR A 1 96 ? 0.64600 -7.58600 6.47900 1.000 24.63453 96 THR A C 1
ATOM 721 O O . THR A 1 96 ? 0.58200 -7.30300 5.27700 1.000 21.89210 96 THR A O 1
ATOM 728 N N . THR A 1 97 ? 1.06900 -6.69400 7.38300 1.000 27.69543 97 THR A N 1
ATOM 729 C CA . THR A 1 97 ? 1.50700 -5.36000 6.93500 1.000 24.97931 97 THR A CA 1
ATOM 730 C C . THR A 1 97 ? 2.78700 -5.42200 6.11900 1.000 21.56838 97 THR A C 1
ATOM 731 O O . THR A 1 97 ? 2.95200 -4.69100 5.14100 1.000 23.55546 97 THR A O 1
ATOM 735 N N . VAL A 1 98 ? 3.71300 -6.31400 6.49400 1.000 22.53165 98 VAL A N 1
ATOM 736 C CA . VAL A 1 98 ? 4.89800 -6.52600 5.67600 1.000 17.67054 98 VAL A CA 1
ATOM 737 C C . VAL A 1 98 ? 4.49000 -7.03700 4.30700 1.000 21.75787 98 VAL A C 1
ATOM 738 O O . VAL A 1 98 ? 5.03700 -6.61600 3.28300 1.000 21.43152 98 VAL A O 1
ATOM 742 N N . ASN A 1 99 ? 3.60400 -8.01600 4.28600 1.000 20.94462 99 ASN A N 1
ATOM 743 C CA . ASN A 1 99 ? 3.14400 -8.59400 3.02800 1.000 21.47889 99 ASN A CA 1
ATOM 744 C C . ASN A 1 99 ? 2.53800 -7.52600 2.13700 1.000 21.36572 99 ASN A C 1
ATOM 745 O O . ASN A 1 99 ? 2.80100 -7.49400 0.93000 1.000 21.47889 99 ASN A O 1
ATOM 750 N N . ALA A 1 100 ? 1.78900 -6.60100 2.73100 1.000 19.79974 100 ALA A N 1
ATOM 751 C CA . ALA A 1 100 ? 1.18600 -5.54300 1.91500 1.000 20.22611 100 ALA A CA 1
ATOM 752 C C . ALA A 1 100 ? 2.26600 -4.76700 1.19200 1.000 21.65260 100 ALA A C 1
ATOM 753 O O . ALA A 1 100 ? 2.11700 -4.43600 -0.00200 1.000 21.11043 100 ALA A O 1
ATOM 755 N N . HIS A 1 101 ? 3.32800 -4.39600 1.92300 1.000 20.05504 101 HIS A N 1
ATOM 756 C CA . HIS A 1 101 ? 4.43400 -3.66200 1.31400 1.000 18.41537 101 HIS A CA 1
ATOM 757 C C . HIS A 1 101 ? 5.16000 -4.49900 0.27300 1.000 21.14464 101 HIS A C 1
ATOM 758 O O . HIS A 1 101 ? 5.49500 -3.98600 -0.81700 1.000 20.76038 101 HIS A O 1
ATOM 765 N N . TRP A 1 102 ? 5.42200 -5.77400 0.57300 1.000 19.63393 102 TRP A N 1
ATOM 766 C CA . TRP A 1 102 ? 6.10800 -6.63700 -0.35600 1.000 18.12849 102 TRP A CA 1
ATOM 767 C C . TRP A 1 102 ? 5.35800 -6.72400 -1.67400 1.000 20.81039 102 TRP A C 1
ATOM 768 O O . TRP A 1 102 ? 5.92400 -6.49500 -2.74700 1.000 20.83671 102 TRP A O 1
ATOM 779 N N . GLN A 1 103 ? 4.05400 -6.99400 -1.60000 1.000 20.09451 103 GLN A N 1
ATOM 780 C CA . GLN A 1 103 ? 3.25300 -7.14400 -2.80000 1.000 19.32863 103 GLN A CA 1
ATOM 781 C C . GLN A 1 103 ? 3.17200 -5.85700 -3.59200 1.000 21.61049 103 GLN A C 1
ATOM 782 O O . GLN A 1 103 ? 3.18200 -5.87800 -4.83300 1.000 22.30531 103 GLN A O 1
ATOM 788 N N . LYS A 1 104 ? 3.11200 -4.71800 -2.89200 1.000 19.56024 104 LYS A N 1
ATOM 789 C CA . LYS A 1 104 ? 3.02300 -3.43600 -3.58900 1.000 18.63381 104 LYS A CA 1
ATOM 790 C C . LYS A 1 104 ? 4.28200 -3.14700 -4.39400 1.000 22.64219 104 LYS A C 1
ATOM 791 O O . LYS A 1 104 ? 4.18500 -2.57300 -5.50100 1.000 24.26344 104 LYS A O 1
ATOM 797 N N . TYR A 1 105 ? 5.47000 -3.44000 -3.83000 1.000 21.29466 105 TYR A N 1
ATOM 798 C CA . TYR A 1 105 ? 6.67600 -2.88800 -4.44000 1.000 21.28150 105 TYR A CA 1
ATOM 799 C C . TYR A 1 105 ? 7.54500 -3.91700 -5.13900 1.000 22.88432 105 TYR A C 1
ATOM 800 O O . TYR A 1 105 ? 8.53900 -3.53300 -5.77800 1.000 24.52662 105 TYR A O 1
ATOM 809 N N . ARG A 1 106 ? 7.20200 -5.21000 -5.05900 1.000 23.02645 106 ARG A N 1
ATOM 810 C CA . ARG A 1 106 ? 8.07500 -6.23100 -5.63300 1.000 24.29765 106 ARG A CA 1
ATOM 811 C C . ARG A 1 106 ? 8.00000 -6.28900 -7.16300 1.000 29.40879 106 ARG A C 1
ATOM 812 O O . ARG A 1 106 ? 7.11000 -5.72600 -7.80000 1.000 29.28509 106 ARG A O 1
ATOM 820 N N . SER A 1 107 ? 9.02000 -6.93500 -7.72600 1.000 30.24047 107 SER A N 1
ATOM 821 C CA . SER A 1 107 ? 9.12600 -7.56100 -9.06200 1.000 55.06976 107 SER A CA 1
ATOM 822 C C . SER A 1 107 ? 10.00400 -6.81200 -10.01600 1.000 54.73025 107 SER A C 1
ATOM 823 O O . SER A 1 107 ? 11.11100 -7.27500 -10.27400 1.000 61.53369 107 SER A O 1
ATOM 826 N N . GLN B 1 1 ? -3.44900 4.73300 12.13600 1.000 85.10494 1 GLN B N 1
ATOM 827 C CA . GLN B 1 1 ? -3.48500 5.10800 13.55300 1.000 84.17851 1 GLN B CA 1
ATOM 828 C C . GLN B 1 1 ? -3.05100 6.56500 13.79600 1.000 71.86125 1 GLN B C 1
ATOM 829 O O . GLN B 1 1 ? -2.06900 7.05000 13.21700 1.000 66.97908 1 GLN B O 1
ATOM 835 N N . ASP B 1 2 ? -3.79800 7.23400 14.67500 1.000 51.00612 2 ASP B N 1
ATOM 836 C CA . ASP B 1 2 ? -3.68900 8.67100 14.84800 1.000 50.52185 2 ASP B CA 1
ATOM 837 C C . ASP B 1 2 ? -2.25600 9.09500 15.22000 1.000 32.77761 2 ASP B C 1
ATOM 838 O O . ASP B 1 2 ? -1.50900 8.40600 15.93100 1.000 30.11414 2 ASP B O 1
ATOM 843 N N . TRP B 1 3 ? -1.85400 10.23900 14.69900 1.000 29.70619 3 TRP B N 1
ATOM 844 C CA . TRP B 1 3 ? -0.79000 10.98100 15.38300 1.000 23.59493 3 TRP B CA 1
ATOM 845 C C . TRP B 1 3 ? -1.15300 11.18900 16.84700 1.000 26.87164 3 TRP B C 1
ATOM 846 O O . TRP B 1 3 ? -0.30400 11.04900 17.72800 1.000 22.05528 3 TRP B O 1
ATOM 857 N N . GLU B 1 4 ? -2.42800 11.48400 17.11800 1.000 31.28796 4 GLU B N 1
ATOM 858 C CA . GLU B 1 4 ? -2.87000 11.69000 18.49500 1.000 29.22982 4 GLU B CA 1
ATOM 859 C C . GLU B 1 4 ? -2.69100 10.44300 19.35500 1.000 30.00623 4 GLU B C 1
ATOM 860 O O . GLU B 1 4 ? -2.28800 10.54900 20.51500 1.000 28.54553 4 GLU B O 1
ATOM 866 N N . ASP B 1 5 ? -2.95900 9.25000 18.80200 1.000 25.10038 5 ASP B N 1
ATOM 867 C CA . ASP B 1 5 ? -2.72900 8.02200 19.56300 1.000 26.15577 5 ASP B CA 1
ATOM 868 C C . ASP B 1 5 ? -1.25400 7.83200 19.88300 1.000 24.70559 5 ASP B C 1
ATOM 869 O O . ASP B 1 5 ? -0.90400 7.39200 20.98900 1.000 26.15314 5 ASP B O 1
ATOM 874 N N . ALA B 1 6 ? -0.33700 8.14400 18.94100 1.000 23.20541 6 ALA B N 1
ATOM 875 C CA . ALA B 1 6 ? 1.08800 8.05400 19.30300 1.000 20.03398 6 ALA B CA 1
ATOM 876 C C . ALA B 1 6 ? 1.45700 9.06800 20.39600 1.000 22.13686 6 ALA B C 1
ATOM 877 O O . ALA B 1 6 ? 2.22300 8.74900 21.31900 1.000 22.30004 6 ALA B O 1
ATOM 879 N N . MET B 1 7 ? 0.90800 10.28600 20.32700 1.000 23.41860 7 MET B N 1
ATOM 880 C CA . MET B 1 7 ? 1.21100 11.26000 21.38500 1.000 22.49217 7 MET B CA 1
ATOM 881 C C . MET B 1 7 ? 0.70300 10.77700 22.73700 1.000 25.80309 7 MET B C 1
ATOM 882 O O . MET B 1 7 ? 1.39300 10.94300 23.75800 1.000 24.63453 7 MET B O 1
ATOM 887 N N . GLU B 1 8 ? -0.48400 10.17300 22.76100 1.000 24.70559 8 GLU B N 1
ATOM 888 C CA . GLU B 1 8 ? -0.97600 9.60700 24.01700 1.000 24.21343 8 GLU B CA 1
ATOM 889 C C . GLU B 1 8 ? -0.04500 8.50300 24.52400 1.000 25.48200 8 GLU B C 1
ATOM 890 O O . GLU B 1 8 ? 0.24200 8.42200 25.71800 1.000 27.30854 8 GLU B O 1
ATOM 896 N N . THR B 1 9 ? 0.44600 7.63100 23.64300 1.000 22.80537 9 THR B N 1
ATOM 897 C CA . THR B 1 9 ? 1.37100 6.59100 24.10200 1.000 23.69231 9 THR B CA 1
ATOM 898 C C . THR B 1 9 ? 2.65400 7.20400 24.67800 1.000 23.40281 9 THR B C 1
ATOM 899 O O . THR B 1 9 ? 3.18100 6.73600 25.68700 1.000 22.63956 9 THR B O 1
ATOM 903 N N . LEU B 1 10 ? 3.18600 8.25100 24.03800 1.000 20.97620 10 LEU B N 1
ATOM 904 C CA . LEU B 1 10 ? 4.33500 8.93000 24.60500 1.000 19.49181 10 LEU B CA 1
ATOM 905 C C . LEU B 1 10 ? 4.02900 9.51100 25.97600 1.000 22.30794 10 LEU B C 1
ATOM 906 O O . LEU B 1 10 ? 4.81900 9.31500 26.89300 1.000 22.34215 10 LEU B O 1
ATOM 911 N N . ASN B 1 11 ? 2.89500 10.22100 26.12600 1.000 22.14739 11 ASN B N 1
ATOM 912 C CA . ASN B 1 11 ? 2.49300 10.76600 27.43400 1.000 23.42649 11 ASN B CA 1
ATOM 913 C C . ASN B 1 11 ? 2.36700 9.65400 28.47700 1.000 26.62951 11 ASN B C 1
ATOM 914 O O . ASN B 1 11 ? 2.86600 9.78500 29.59500 1.000 27.60594 11 ASN B O 1
ATOM 919 N N . ASP B 1 12 ? 1.67900 8.54400 28.13100 1.000 22.70272 12 ASP B N 1
ATOM 920 C CA . ASP B 1 12 ? 1.46800 7.47300 29.11400 1.000 25.21881 12 ASP B CA 1
ATOM 921 C C . ASP B 1 12 ? 2.78900 6.92200 29.60100 1.000 24.70823 12 ASP B C 1
ATOM 922 O O . ASP B 1 12 ? 2.96100 6.66500 30.80400 1.000 25.73730 12 ASP B O 1
ATOM 927 N N . ASN B 1 13 ? 3.69400 6.64100 28.67300 1.000 22.37900 13 ASN B N 1
ATOM 928 C CA . ASN B 1 13 ? 4.92200 5.98000 29.05600 1.000 20.35770 13 ASN B CA 1
ATOM 929 C C . ASN B 1 13 ? 5.88900 6.90800 29.75700 1.000 24.08447 13 ASN B C 1
ATOM 930 O O . ASN B 1 13 ? 6.67800 6.42900 30.57800 1.000 24.32134 13 ASN B O 1
ATOM 935 N N . LEU B 1 14 ? 5.78600 8.22400 29.54600 1.000 21.50784 14 LEU B N 1
ATOM 936 C CA . LEU B 1 14 ? 6.56000 9.12600 30.41700 1.000 22.47375 14 LEU B CA 1
ATOM 937 C C . LEU B 1 14 ? 6.11400 9.01300 31.86700 1.000 29.79041 14 LEU B C 1
ATOM 938 O O . LEU B 1 14 ? 6.94100 9.13900 32.78400 1.000 26.62688 14 LEU B O 1
ATOM 943 N N . LYS B 1 15 ? 4.79600 8.83900 32.12500 1.000 25.36094 15 LYS B N 1
ATOM 944 C CA A LYS B 1 15 ? 4.35200 8.65900 33.50100 0.500 26.74794 15 LYS B CA 1
ATOM 945 C CA B LYS B 1 15 ? 4.35200 8.65900 33.50100 0.500 26.74794 15 LYS B CA 1
ATOM 946 C C . LYS B 1 15 ? 4.86900 7.34600 34.06900 1.000 25.10827 15 LYS B C 1
ATOM 947 O O . LYS B 1 15 ? 5.23000 7.27400 35.25000 1.000 28.93768 15 LYS B O 1
ATOM 958 N N . VAL B 1 16 ? 4.90700 6.29700 33.23700 1.000 24.27133 16 VAL B N 1
ATOM 959 C CA . VAL B 1 16 ? 5.44900 5.00500 33.67700 1.000 25.45568 16 VAL B CA 1
ATOM 960 C C . VAL B 1 16 ? 6.91300 5.15900 34.09800 1.000 32.13280 16 VAL B C 1
ATOM 961 O O . VAL B 1 16 ? 7.34600 4.64700 35.13100 1.000 27.57173 16 VAL B O 1
ATOM 965 N N . ILE B 1 17 ? 7.69500 5.86400 33.29600 1.000 24.80561 17 ILE B N 1
ATOM 966 C CA . ILE B 1 17 ? 9.11500 6.02800 33.59800 1.000 25.15038 17 ILE B CA 1
ATOM 967 C C . ILE B 1 17 ? 9.29300 6.81100 34.89200 1.000 28.07179 17 ILE B C 1
ATOM 968 O O . ILE B 1 17 ? 10.12600 6.45400 35.72400 1.000 32.33809 17 ILE B O 1
ATOM 973 N N . GLU B 1 18 ? 8.52300 7.89800 35.09000 1.000 28.64291 18 GLU B N 1
ATOM 974 C CA . GLU B 1 18 ? 8.69700 8.72000 36.29000 1.000 29.32194 18 GLU B CA 1
ATOM 975 C C . GLU B 1 18 ? 8.47500 7.90400 37.56800 1.000 34.32517 18 GLU B C 1
ATOM 976 O O . GLU B 1 18 ? 9.16500 8.13600 38.56300 1.000 37.33869 18 GLU B O 1
ATOM 982 N N . LYS B 1 19 ? 7.60400 6.88600 37.53700 1.000 34.45676 19 LYS B N 1
ATOM 983 C CA . LYS B 1 19 ? 7.26400 6.05900 38.70800 1.000 37.42291 19 LYS B CA 1
ATOM 984 C C . LYS B 1 19 ? 8.08700 4.79200 38.80900 1.000 36.61492 19 LYS B C 1
ATOM 985 O O . LYS B 1 19 ? 7.90200 4.02100 39.75900 1.000 38.52304 19 LYS B O 1
ATOM 991 N N . ALA B 1 20 ? 8.97800 4.55300 37.86900 1.000 32.89079 20 ALA B N 1
ATOM 992 C CA . ALA B 1 20 ? 9.67400 3.28500 37.82300 1.000 30.38259 20 ALA B CA 1
ATOM 993 C C . ALA B 1 20 ? 10.67500 3.18900 38.96200 1.000 29.55354 20 ALA B C 1
ATOM 994 O O . ALA B 1 20 ? 11.23400 4.19400 39.41800 1.000 38.27038 20 ALA B O 1
ATOM 996 N N . ASP B 1 21 ? 10.92000 1.95100 39.36000 1.000 37.93086 21 ASP B N 1
ATOM 997 C CA . ASP B 1 21 ? 11.90400 1.63400 40.36900 1.000 39.70739 21 ASP B CA 1
ATOM 998 C C . ASP B 1 21 ? 13.12100 0.91400 39.80900 1.000 39.83372 21 ASP B C 1
ATOM 999 O O . ASP B 1 21 ? 14.13500 0.82000 40.50600 1.000 43.44468 21 ASP B O 1
ATOM 1004 N N . ASN B 1 22 ? 13.07400 0.40000 38.58600 1.000 33.60403 22 ASN B N 1
ATOM 1005 C CA . ASN B 1 22 ? 14.24300 -0.33700 38.12500 1.000 31.38534 22 ASN B CA 1
ATOM 1006 C C . ASN B 1 22 ? 14.44000 -0.13500 36.63600 1.000 30.09835 22 ASN B C 1
ATOM 1007 O O . ASN B 1 22 ? 13.54100 0.34400 35.92600 1.000 29.29299 22 ASN B O 1
ATOM 1012 N N . ALA B 1 23 ? 15.63300 -0.54900 36.15100 1.000 29.66145 23 ALA B N 1
ATOM 1013 C CA . ALA B 1 23 ? 16.01000 -0.28400 34.76600 1.000 30.52208 23 ALA B CA 1
ATOM 1014 C C . ALA B 1 23 ? 15.11000 -0.99200 33.76700 1.000 28.18233 23 ALA B C 1
ATOM 1015 O O . ALA B 1 23 ? 14.83900 -0.43400 32.71300 1.000 28.04547 23 ALA B O 1
ATOM 1017 N N . ASP B 1 24 ? 14.61800 -2.20000 34.07100 1.000 28.93768 24 ASP B N 1
ATOM 1018 C CA . ASP B 1 24 ? 13.81800 -2.91700 33.06500 1.000 35.19896 24 ASP B CA 1
ATOM 1019 C C . ASP B 1 24 ? 12.45000 -2.26800 32.85500 1.000 29.40353 24 ASP B C 1
ATOM 1020 O O . ASP B 1 24 ? 11.92400 -2.29800 31.72800 1.000 28.05336 24 ASP B O 1
ATOM 1025 N N . GLN B 1 25 ? 11.88900 -1.66400 33.91600 1.000 26.91375 25 GLN B N 1
ATOM 1026 C CA . GLN B 1 25 ? 10.64100 -0.91900 33.78800 1.000 28.09547 25 GLN B CA 1
ATOM 1027 C C . GLN B 1 25 ? 10.87000 0.28200 32.87500 1.000 25.27408 25 GLN B C 1
ATOM 1028 O O . GLN B 1 25 ? 10.05700 0.57300 31.99200 1.000 27.70859 25 GLN B O 1
ATOM 1034 N N . VAL B 1 26 ? 11.98900 0.98300 33.07700 1.000 23.65020 26 VAL B N 1
ATOM 1035 C CA . VAL B 1 26 ? 12.32200 2.14900 32.24500 1.000 20.55510 26 VAL B CA 1
ATOM 1036 C C . VAL B 1 26 ? 12.56700 1.73000 30.78700 1.000 21.49995 26 VAL B C 1
ATOM 1037 O O . VAL B 1 26 ? 12.05400 2.37700 29.85300 1.000 23.50019 26 VAL B O 1
ATOM 1041 N N . ILE B 1 27 ? 13.35400 0.65000 30.56700 1.000 25.70835 27 ILE B N 1
ATOM 1042 C CA . ILE B 1 27 ? 13.66900 0.20100 29.19900 1.000 22.37900 27 ILE B CA 1
ATOM 1043 C C . ILE B 1 27 ? 12.39200 -0.19600 28.45100 1.000 22.30267 27 ILE B C 1
ATOM 1044 O O . ILE B 1 27 ? 12.17700 0.22400 27.30500 1.000 22.11055 27 ILE B O 1
ATOM 1049 N N . ALA B 1 28 ? 11.49100 -0.95800 29.08900 1.000 21.13938 28 ALA B N 1
ATOM 1050 C CA . ALA B 1 28 ? 10.25500 -1.35400 28.38500 1.000 24.20553 28 ALA B CA 1
ATOM 1051 C C . ALA B 1 28 ? 9.43500 -0.12900 27.97100 1.000 21.89999 28 ALA B C 1
ATOM 1052 O O . ALA B 1 28 ? 8.99600 -0.03500 26.81200 1.000 21.96579 28 ALA B O 1
ATOM 1054 N N . ALA B 1 29 ? 9.29600 0.84400 28.87100 1.000 22.37900 29 ALA B N 1
ATOM 1055 C CA . ALA B 1 29 ? 8.53600 2.04700 28.56000 1.000 21.70787 29 ALA B CA 1
ATOM 1056 C C . ALA B 1 29 ? 9.18900 2.84400 27.44200 1.000 21.72103 29 ALA B C 1
ATOM 1057 O O . ALA B 1 29 ? 8.50900 3.39300 26.55000 1.000 23.52650 29 ALA B O 1
ATOM 1059 N N . LEU B 1 30 ? 10.52300 2.95400 27.48100 1.000 18.91806 30 LEU B N 1
ATOM 1060 C CA . LEU B 1 30 ? 11.24800 3.63800 26.41000 1.000 18.22850 30 LEU B CA 1
ATOM 1061 C C . LEU B 1 30 ? 11.05600 2.92700 25.06600 1.000 20.22348 30 LEU B C 1
ATOM 1062 O O . LEU B 1 30 ? 11.00700 3.57600 24.02000 1.000 20.07609 30 LEU B O 1
ATOM 1067 N N . LEU B 1 31 ? 11.01900 1.58600 25.06300 1.000 20.05504 31 LEU B N 1
ATOM 1068 C CA . LEU B 1 31 ? 10.78700 0.90000 23.80000 1.000 21.69471 31 LEU B CA 1
ATOM 1069 C C . LEU B 1 31 ? 9.38300 1.16600 23.26200 1.000 22.56850 31 LEU B C 1
ATOM 1070 O O . LEU B 1 31 ? 9.21500 1.34500 22.04300 1.000 20.51299 31 LEU B O 1
ATOM 1075 N N . TYR B 1 32 ? 8.37000 1.24000 24.13900 1.000 20.82355 32 TYR B N 1
ATOM 1076 C CA . TYR B 1 32 ? 7.04400 1.63200 23.64700 1.000 21.03673 32 TYR B CA 1
ATOM 1077 C C . TYR B 1 32 ? 7.05800 3.07800 23.11800 1.000 20.67090 32 TYR B C 1
ATOM 1078 O O . TYR B 1 32 ? 6.35100 3.39900 22.15400 1.000 20.69985 32 TYR B O 1
ATOM 1087 N N . MET B 1 33 ? 7.79700 3.96500 23.77700 1.000 19.07860 33 MET B N 1
ATOM 1088 C CA . MET B 1 33 ? 7.91600 5.34600 23.29200 1.000 19.95766 33 MET B CA 1
ATOM 1089 C C . MET B 1 33 ? 8.59000 5.36200 21.93700 1.000 20.99725 33 MET B C 1
ATOM 1090 O O . MET B 1 33 ? 8.19200 6.13600 21.06700 1.000 19.34969 33 MET B O 1
ATOM 1095 N N . LEU B 1 34 ? 9.64600 4.53800 21.74600 1.000 19.33127 34 LEU B N 1
ATOM 1096 C CA . LEU B 1 34 ? 10.37000 4.55200 20.46900 1.000 19.70236 34 LEU B CA 1
ATOM 1097 C C . LEU B 1 34 ? 9.42600 4.11700 19.35100 1.000 19.53392 34 LEU B C 1
ATOM 1098 O O . LEU B 1 34 ? 9.38600 4.74400 18.29800 1.000 20.57089 34 LEU B O 1
ATOM 1103 N N . ALA B 1 35 ? 8.62400 3.06200 19.59600 1.000 18.93648 35 ALA B N 1
ATOM 1104 C CA . ALA B 1 35 ? 7.64400 2.61600 18.60500 1.000 19.57603 35 ALA B CA 1
ATOM 1105 C C . ALA B 1 35 ? 6.67500 3.73200 18.28600 1.000 18.37852 35 ALA B C 1
ATOM 1106 O O . ALA B 1 35 ? 6.34300 3.93700 17.12100 1.000 21.79209 35 ALA B O 1
ATOM 1108 N N . ALA B 1 36 ? 6.18600 4.44600 19.31800 1.000 18.98649 36 ALA B N 1
ATOM 1109 C CA . ALA B 1 36 ? 5.23300 5.52500 19.06900 1.000 22.62113 36 ALA B CA 1
ATOM 1110 C C . ALA B 1 36 ? 5.85500 6.68400 18.29300 1.000 21.12359 36 ALA B C 1
ATOM 1111 O O . ALA B 1 36 ? 5.16700 7.28100 17.45100 1.000 21.28676 36 ALA B O 1
ATOM 1113 N N . ALA B 1 37 ? 7.10900 7.05200 18.59900 1.000 18.17323 37 ALA B N 1
ATOM 1114 C CA . ALA B 1 37 ? 7.77700 8.14700 17.87100 1.000 17.80213 37 ALA B CA 1
ATOM 1115 C C . ALA B 1 37 ? 7.96800 7.79900 16.41800 1.000 19.48918 37 ALA B C 1
ATOM 1116 O O . ALA B 1 37 ? 7.77700 8.65700 15.54100 1.000 20.77354 37 ALA B O 1
ATOM 1118 N N . ILE B 1 38 ? 8.38900 6.57100 16.13100 1.000 19.36285 38 ILE B N 1
ATOM 1119 C CA . ILE B 1 38 ? 8.50700 6.13000 14.75100 1.000 18.34430 38 ILE B CA 1
ATOM 1120 C C . ILE B 1 38 ? 7.14800 6.17400 14.07000 1.000 20.68406 38 ILE B C 1
ATOM 1121 O O . ILE B 1 38 ? 7.02100 6.64000 12.92600 1.000 20.81565 38 ILE B O 1
ATOM 1126 N N . ALA B 1 39 ? 6.11900 5.62200 14.72400 1.000 19.04176 39 ALA B N 1
ATOM 1127 C CA . ALA B 1 39 ? 4.77300 5.66800 14.14400 1.000 20.87356 39 ALA B CA 1
ATOM 1128 C C . ALA B 1 39 ? 4.30200 7.09400 13.88100 1.000 19.32863 39 ALA B C 1
ATOM 1129 O O . ALA B 1 39 ? 3.71800 7.35700 12.81100 1.000 24.23712 39 ALA B O 1
ATOM 1131 N N . ALA B 1 40 ? 4.57500 8.01000 14.81200 1.000 20.20769 40 ALA B N 1
ATOM 1132 C CA . ALA B 1 40 ? 4.07800 9.38300 14.64400 1.000 20.84197 40 ALA B CA 1
ATOM 1133 C C . ALA B 1 40 ? 4.69200 10.02900 13.40600 1.000 22.66851 40 ALA B C 1
ATOM 1134 O O . ALA B 1 40 ? 4.00000 10.82100 12.71000 1.000 21.26571 40 ALA B O 1
ATOM 1136 N N . ALA B 1 41 ? 5.95600 9.65800 13.09300 1.000 21.61049 41 ALA B N 1
ATOM 1137 C CA . ALA B 1 41 ? 6.64300 10.21900 11.93200 1.000 21.17359 41 ALA B CA 1
ATOM 1138 C C . ALA B 1 41 ? 5.99800 9.79300 10.62200 1.000 23.57651 41 ALA B C 1
ATOM 1139 O O . ALA B 1 41 ? 6.23100 10.43300 9.58500 1.000 26.17419 41 ALA B O 1
ATOM 1141 N N . THR B 1 42 ? 5.17500 8.74900 10.62000 1.000 23.80285 42 THR B N 1
ATOM 1142 C CA . THR B 1 42 ? 4.48500 8.30300 9.42100 1.000 24.31607 42 THR B CA 1
ATOM 1143 C C . THR B 1 42 ? 3.04700 8.81300 9.31900 1.000 23.68442 42 THR B C 1
ATOM 1144 O O . THR B 1 42 ? 2.35500 8.49800 8.34200 1.000 33.48033 42 THR B O 1
ATOM 1148 N N . ALA B 1 43 ? 2.59300 9.62300 10.27200 1.000 27.71648 43 ALA B N 1
ATOM 1149 C CA . ALA B 1 43 ? 1.23700 10.12500 10.33800 1.000 27.85597 43 ALA B CA 1
ATOM 1150 C C . ALA B 1 43 ? 1.19200 11.58000 9.89200 1.000 28.09811 43 ALA B C 1
ATOM 1151 O O . ALA B 1 43 ? 2.22300 12.22800 9.71300 1.000 28.45078 43 ALA B O 1
ATOM 1153 N N . THR B 1 44 ? -0.02200 12.04900 9.62100 1.000 27.48224 44 THR B N 1
ATOM 1154 C CA . THR B 1 44 ? -0.19500 13.44600 9.27100 1.000 35.10421 44 THR B CA 1
ATOM 1155 C C . THR B 1 44 ? -0.91500 14.12600 10.43000 1.000 33.68562 44 THR B C 1
ATOM 1156 O O . THR B 1 44 ? -2.07500 13.80200 10.71500 1.000 36.47016 44 THR B O 1
ATOM 1160 N N . PRO B 1 45 ? -0.26600 15.01500 11.17000 1.000 31.48272 45 PRO B N 1
ATOM 1161 C CA . PRO B 1 45 ? -0.95000 15.70400 12.26700 1.000 31.44061 45 PRO B CA 1
ATOM 1162 C C . PRO B 1 45 ? -1.84500 16.80000 11.73400 1.000 30.88002 45 PRO B C 1
ATOM 1163 O O . PRO B 1 45 ? -1.71000 17.20700 10.57100 1.000 31.14321 45 PRO B O 1
ATOM 1167 N N . PRO B 1 46 ? -2.79900 17.29000 12.55200 1.000 30.07203 46 PRO B N 1
ATOM 1168 C CA . PRO B 1 46 ? -3.78100 18.26000 12.04100 1.000 32.24860 46 PRO B CA 1
ATOM 1169 C C . PRO B 1 46 ? -3.14600 19.45400 11.37700 1.000 30.39575 46 PRO B C 1
ATOM 1170 O O . PRO B 1 46 ? -3.63600 19.96700 10.36100 1.000 32.36177 46 PRO B O 1
ATOM 1174 N N . LYS B 1 47 ? -2.06400 19.95800 11.97200 1.000 32.92763 47 LYS B N 1
ATOM 1175 C CA . LYS B 1 47 ? -1.42600 21.14600 11.42600 1.000 30.45892 47 LYS B CA 1
ATOM 1176 C C . LYS B 1 47 ? -0.94900 20.95500 9.99600 1.000 30.91950 47 LYS B C 1
ATOM 1177 O O . LYS B 1 47 ? -0.82900 21.93400 9.26100 1.000 32.76972 47 LYS B O 1
ATOM 1183 N N . LEU B 1 48 ? -0.72000 19.71800 9.56100 1.000 27.09535 48 LEU B N 1
ATOM 1184 C CA . LEU B 1 48 ? -0.13900 19.47100 8.24800 1.000 25.41094 48 LEU B CA 1
ATOM 1185 C C . LEU B 1 48 ? -1.14200 18.91600 7.24000 1.000 30.11677 48 LEU B C 1
ATOM 1186 O O . LEU B 1 48 ? -0.75500 18.60800 6.11200 1.000 32.04858 48 LEU B O 1
ATOM 1191 N N . GLU B 1 49 ? -2.42100 18.83700 7.60600 1.000 30.08782 49 GLU B N 1
ATOM 1192 C CA . GLU B 1 49 ? -3.45000 18.32800 6.68600 1.000 36.49648 49 GLU B CA 1
ATOM 1193 C C . GLU B 1 49 ? -3.58600 19.13600 5.38600 1.000 38.10194 49 GLU B C 1
ATOM 1194 O O . GLU B 1 49 ? -4.03400 18.58600 4.37000 1.000 42.01556 49 GLU B O 1
ATOM 1200 N N . ASP B 1 50 ? -3.24800 20.42400 5.37700 1.000 35.08315 50 ASP B N 1
ATOM 1201 C CA . ASP B 1 50 ? -3.33400 21.24000 4.15900 1.000 44.22109 50 ASP B CA 1
ATOM 1202 C C . ASP B 1 50 ? -2.01400 21.35400 3.36900 1.000 43.88684 50 ASP B C 1
ATOM 1203 O O . ASP B 1 50 ? -1.91600 22.20500 2.46100 1.000 42.78408 50 ASP B O 1
ATOM 1208 N N . LYS B 1 51 ? -0.99500 20.53900 3.68100 1.000 33.22240 51 LYS B N 1
ATOM 1209 C CA . LYS B 1 51 ? 0.31900 20.69600 3.07500 1.000 31.01688 51 LYS B CA 1
ATOM 1210 C C . LYS B 1 51 ? 0.67800 19.44300 2.27600 1.000 26.31368 51 LYS B C 1
ATOM 1211 O O . LYS B 1 51 ? 0.19600 18.34700 2.57800 1.000 30.35364 51 LYS B O 1
ATOM 1217 N N . SER B 1 52 ? 1.51100 19.62200 1.25000 1.000 29.47722 52 SER B N 1
ATOM 1218 C CA . SER B 1 52 ? 2.05500 18.47500 0.52700 1.000 28.79556 52 SER B CA 1
ATOM 1219 C C . SER B 1 52 ? 2.90100 17.62200 1.46200 1.000 27.44276 52 SER B C 1
ATOM 1220 O O . SER B 1 52 ? 3.70200 18.15000 2.24500 1.000 28.61133 52 SER B O 1
ATOM 1223 N N . PRO B 1 53 ? 2.78400 16.30200 1.38200 1.000 30.17204 53 PRO B N 1
ATOM 1224 C CA . PRO B 1 53 ? 3.69500 15.43900 2.12700 1.000 31.81434 53 PRO B CA 1
ATOM 1225 C C . PRO B 1 53 ? 5.17800 15.65600 1.76600 1.000 25.56886 53 PRO B C 1
ATOM 1226 O O . PRO B 1 53 ? 6.02900 15.41700 2.63000 1.000 27.07430 53 PRO B O 1
ATOM 1230 N N . THR B 1 54 ? 5.48800 16.23300 0.58900 1.000 27.18221 54 THR B N 1
ATOM 1231 C CA . THR B 1 54 ? 6.87400 16.49000 0.22600 1.000 29.61145 54 THR B CA 1
ATOM 1232 C C . THR B 1 54 ? 7.30600 17.92000 0.56400 1.000 32.88552 54 THR B C 1
ATOM 1233 O O . THR B 1 54 ? 8.40900 18.32500 0.19600 1.000 32.73814 54 THR B O 1
ATOM 1237 N N . SER B 1 55 ? 6.46000 18.67700 1.24400 1.000 26.93481 55 SER B N 1
ATOM 1238 C CA . SER B 1 55 ? 6.83400 20.04700 1.62400 1.000 27.10325 55 SER B CA 1
ATOM 1239 C C . SER B 1 55 ? 7.96200 20.08500 2.67200 1.000 26.62161 55 SER B C 1
ATOM 1240 O O . SER B 1 55 ? 8.20600 19.15600 3.42600 1.000 25.56359 55 SER B O 1
ATOM 1243 N N . GLU B 1 56 ? 8.65200 21.22100 2.72500 1.000 34.35938 56 GLU B N 1
ATOM 1244 C CA . GLU B 1 56 ? 9.63700 21.43200 3.78500 1.000 33.70404 56 GLU B CA 1
ATOM 1245 C C . GLU B 1 56 ? 8.99700 21.35500 5.16100 1.000 30.55630 56 GLU B C 1
ATOM 1246 O O . GLU B 1 56 ? 9.64400 20.92200 6.11000 1.000 29.00874 56 GLU B O 1
ATOM 1252 N N . GLU B 1 57 ? 7.73900 21.82100 5.29500 1.000 30.00097 57 GLU B N 1
ATOM 1253 C CA . GLU B 1 57 ? 7.06700 21.78800 6.59400 1.000 28.67975 57 GLU B CA 1
ATOM 1254 C C . GLU B 1 57 ? 6.78200 20.36800 7.02700 1.000 26.49002 57 GLU B C 1
ATOM 1255 O O . GLU B 1 57 ? 6.97800 20.01300 8.19700 1.000 24.58716 57 GLU B O 1
ATOM 1261 N N . ALA B 1 58 ? 6.35900 19.51800 6.09000 1.000 24.69243 58 ALA B N 1
ATOM 1262 C CA . ALA B 1 58 ? 6.18300 18.12000 6.46100 1.000 23.54493 58 ALA B CA 1
ATOM 1263 C C . ALA B 1 58 ? 7.50100 17.47000 6.80200 1.000 24.77402 58 ALA B C 1
ATOM 1264 O O . ALA B 1 58 ? 7.54800 16.63700 7.70900 1.000 22.21845 58 ALA B O 1
ATOM 1266 N N . LEU B 1 59 ? 8.57800 17.75000 6.05200 1.000 23.88971 59 LEU B N 1
ATOM 1267 C CA . LEU B 1 59 ? 9.87500 17.18900 6.40400 1.000 23.55019 59 LEU B CA 1
ATOM 1268 C C . LEU B 1 59 ? 10.32400 17.65800 7.78500 1.000 22.54218 59 LEU B C 1
ATOM 1269 O O . LEU B 1 59 ? 10.83400 16.85900 8.55300 1.000 21.94474 59 LEU B O 1
ATOM 1274 N N . ALA B 1 60 ? 10.11200 18.94700 8.13200 1.000 23.87918 60 ALA B N 1
ATOM 1275 C CA . ALA B 1 60 ? 10.54000 19.36600 9.47500 1.000 23.84496 60 ALA B CA 1
ATOM 1276 C C . ALA B 1 60 ? 9.79800 18.60600 10.55900 1.000 25.40568 60 ALA B C 1
ATOM 1277 O O . ALA B 1 60 ? 10.36300 18.33000 11.62700 1.000 22.82905 60 ALA B O 1
ATOM 1279 N N . PHE B 1 61 ? 8.50700 18.32300 10.33600 1.000 20.59984 61 PHE B N 1
ATOM 1280 C CA . PHE B 1 61 ? 7.74000 17.51600 11.27600 1.000 21.12095 61 PHE B CA 1
ATOM 1281 C C . PHE B 1 61 ? 8.35200 16.12100 11.43200 1.000 22.17108 61 PHE B C 1
ATOM 1282 O O . PHE B 1 61 ? 8.55600 15.65300 12.55600 1.000 21.48415 61 PHE B O 1
ATOM 1290 N N . ARG B 1 62 ? 8.68100 15.45200 10.32600 1.000 18.77857 62 ARG B N 1
ATOM 1291 C CA . ARG B 1 62 ? 9.24400 14.10900 10.44500 1.000 17.14679 62 ARG B CA 1
ATOM 1292 C C . ARG B 1 62 ? 10.59100 14.12600 11.10800 1.000 21.63417 62 ARG B C 1
ATOM 1293 O O . ARG B 1 62 ? 10.88500 13.26100 11.92800 1.000 23.58441 62 ARG B O 1
ATOM 1301 N N . LEU B 1 63 ? 11.40800 15.13100 10.82400 1.000 22.91591 63 LEU B N 1
ATOM 1302 C CA . LEU B 1 63 ? 12.69500 15.19100 11.49700 1.000 22.47375 63 LEU B CA 1
ATOM 1303 C C . LEU B 1 63 ? 12.53800 15.51800 12.97700 1.000 27.87176 63 LEU B C 1
ATOM 1304 O O . LEU B 1 63 ? 13.34300 15.05700 13.79800 1.000 22.86853 63 LEU B O 1
ATOM 1309 N N . GLY B 1 64 ? 11.52700 16.29000 13.36000 1.000 25.93206 64 GLY B N 1
ATOM 1310 C CA . GLY B 1 64 ? 11.29200 16.48000 14.79000 1.000 24.19237 64 GLY B CA 1
ATOM 1311 C C . GLY B 1 64 ? 10.93100 15.17900 15.47800 1.000 24.80034 64 GLY B C 1
ATOM 1312 O O . GLY B 1 64 ? 11.40600 14.90500 16.57400 1.000 24.84772 64 GLY B O 1
ATOM 1313 N N . MET B 1 65 ? 10.17100 14.31500 14.80700 1.000 21.29729 65 MET B N 1
ATOM 1314 C CA . MET B 1 65 ? 9.92500 13.01100 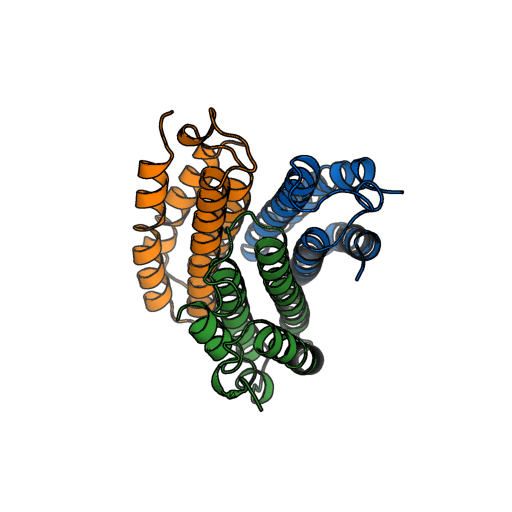15.41000 1.000 23.27121 65 MET B CA 1
ATOM 1315 C C . MET B 1 65 ? 11.20500 12.19100 15.44600 1.000 23.12383 65 MET B C 1
ATOM 1316 O O . MET B 1 65 ? 11.41300 11.41000 16.38500 1.000 24.49767 65 MET B O 1
ATOM 1321 N N . HIS B 1 66 ? 12.03800 12.26700 14.39200 1.000 23.09751 66 HIS B N 1
ATOM 1322 C CA . HIS B 1 66 ? 13.29200 11.49200 14.42300 1.000 25.50043 66 HIS B CA 1
ATOM 1323 C C . HIS B 1 66 ? 14.18400 11.96900 15.55100 1.000 25.21092 66 HIS B C 1
ATOM 1324 O O . HIS B 1 66 ? 14.87600 11.16000 16.19200 1.000 24.90035 66 HIS B O 1
ATOM 1331 N N . GLU B 1 67 ? 14.19900 13.28800 15.80900 1.000 23.15278 67 GLU B N 1
ATOM 1332 C CA . GLU B 1 67 ? 14.94900 13.83700 16.93500 1.000 27.44276 67 GLU B CA 1
ATOM 1333 C C . GLU B 1 67 ? 14.47700 13.22900 18.25400 1.000 29.74830 67 GLU B C 1
ATOM 1334 O O . GLU B 1 67 ? 15.28800 12.90800 19.12900 1.000 25.86100 67 GLU B O 1
ATOM 1340 N N . LEU B 1 68 ? 13.17100 13.06000 18.39700 1.000 21.04989 68 LEU B N 1
ATOM 1341 C CA . LEU B 1 68 ? 12.63000 12.45300 19.59400 1.000 21.08937 68 LEU B CA 1
ATOM 1342 C C . LEU B 1 68 ? 13.08600 11.01200 19.70200 1.000 22.46059 68 LEU B C 1
ATOM 1343 O O . LEU B 1 68 ? 13.48500 10.57500 20.79800 1.000 22.68167 68 LEU B O 1
ATOM 1348 N N . ALA B 1 69 ? 13.09000 10.27300 18.58400 1.000 19.61814 69 ALA B N 1
ATOM 1349 C CA . ALA B 1 69 ? 13.54900 8.88600 18.64500 1.000 17.31260 69 ALA B CA 1
ATOM 1350 C C . ALA B 1 69 ? 15.01900 8.82100 19.06500 1.000 20.86566 69 ALA B C 1
ATOM 1351 O O . ALA B 1 69 ? 15.40700 7.91900 19.81700 1.000 21.77630 69 ALA B O 1
ATOM 1353 N N . ALA B 1 70 ? 15.85500 9.76700 18.60200 1.000 21.59469 70 ALA B N 1
ATOM 1354 C CA . ALA B 1 70 ? 17.25000 9.78900 19.06500 1.000 19.91291 70 ALA B CA 1
ATOM 1355 C C . ALA B 1 70 ? 17.34100 9.95400 20.59800 1.000 23.35543 70 ALA B C 1
ATOM 1356 O O . ALA B 1 70 ? 18.17000 9.30000 21.26200 1.000 24.03183 70 ALA B O 1
ATOM 1358 N N . LEU B 1 71 ? 16.59800 10.90200 21.16000 1.000 21.56838 71 LEU B N 1
ATOM 1359 C CA . LEU B 1 71 ? 16.62200 11.14600 22.60700 1.000 21.26571 71 LEU B CA 1
ATOM 1360 C C . LEU B 1 71 ? 16.13000 9.92200 23.36600 1.000 21.37362 71 LEU B C 1
ATOM 1361 O O . LEU B 1 71 ? 16.68400 9.56800 24.41700 1.000 22.82116 71 LEU B O 1
ATOM 1366 N N . ILE B 1 72 ? 15.08000 9.26700 22.85400 1.000 19.38917 72 ILE B N 1
ATOM 1367 C CA . ILE B 1 72 ? 14.57300 8.06700 23.49000 1.000 18.82594 72 ILE B CA 1
ATOM 1368 C C . ILE B 1 72 ? 15.63700 6.98600 23.49300 1.000 18.17850 72 ILE B C 1
ATOM 1369 O O . ILE B 1 72 ? 15.83100 6.31000 24.50800 1.000 20.75512 72 ILE B O 1
ATOM 1374 N N . THR B 1 73 ? 16.33500 6.79900 22.35700 1.000 19.43654 73 THR B N 1
ATOM 1375 C CA . THR B 1 73 ? 17.38200 5.77700 22.25400 1.000 19.92871 73 THR B CA 1
ATOM 1376 C C . THR B 1 73 ? 18.55800 6.07100 23.18600 1.000 21.30519 73 THR B C 1
ATOM 1377 O O . THR B 1 73 ? 19.08800 5.16400 23.85300 1.000 21.35256 73 THR B O 1
ATOM 1381 N N . LYS B 1 74 ? 18.95300 7.33400 23.30900 1.000 21.78156 74 LYS B N 1
ATOM 1382 C CA . LYS B 1 74 ? 20.00800 7.66100 24.25500 1.000 24.32660 74 LYS B CA 1
ATOM 1383 C C . LYS B 1 74 ? 19.57500 7.38600 25.69700 1.000 24.20817 74 LYS B C 1
ATOM 1384 O O . LYS B 1 74 ? 20.39000 6.88600 26.49200 1.000 24.32397 74 LYS B O 1
ATOM 1390 N N . ALA B 1 75 ? 18.30900 7.71600 26.07200 1.000 22.70799 75 ALA B N 1
ATOM 1391 C CA . ALA B 1 75 ? 17.82800 7.35200 27.41100 1.000 21.44731 75 ALA B CA 1
ATOM 1392 C C . ALA B 1 75 ? 17.85700 5.84300 27.60800 1.000 20.09715 75 ALA B C 1
ATOM 1393 O O . ALA B 1 75 ? 18.07800 5.38300 28.73900 1.000 24.27133 75 ALA B O 1
ATOM 1395 N N . THR B 1 76 ? 17.61000 5.08100 26.54200 1.000 22.21319 76 THR B N 1
ATOM 1396 C CA . THR B 1 76 ? 17.63800 3.61700 26.65400 1.000 21.54206 76 THR B CA 1
ATOM 1397 C C . THR B 1 76 ? 19.05200 3.12400 26.92800 1.000 21.89999 76 THR B C 1
ATOM 1398 O O . THR B 1 76 ? 19.25500 2.26800 27.79700 1.000 22.85011 76 THR B O 1
ATOM 1402 N N . ALA B 1 77 ? 20.04200 3.75900 26.29800 1.000 20.44982 77 ALA B N 1
ATOM 1403 C CA . ALA B 1 77 ? 21.43800 3.39500 26.56600 1.000 21.43941 77 ALA B CA 1
ATOM 1404 C C . ALA B 1 77 ? 21.80800 3.66800 28.01200 1.000 25.52148 77 ALA B C 1
ATOM 1405 O O . ALA B 1 77 ? 22.42800 2.82500 28.68400 1.000 27.61910 77 ALA B O 1
ATOM 1407 N N . LEU B 1 78 ? 21.40000 4.82300 28.54600 1.000 23.07382 78 LEU B N 1
ATOM 1408 C CA . LEU B 1 78 ? 21.62700 5.13000 29.94700 1.000 24.13184 78 LEU B CA 1
ATOM 1409 C C . LEU B 1 78 ? 20.98700 4.07800 30.85700 1.000 27.21905 78 LEU B C 1
ATOM 1410 O O . LEU B 1 78 ? 21.62800 3.57000 31.79100 1.000 30.03518 78 LEU B O 1
ATOM 1415 N N . ALA B 1 79 ? 19.70400 3.75300 30.60900 1.000 27.52435 79 ALA B N 1
ATOM 1416 C CA . ALA B 1 79 ? 19.03700 2.76600 31.45200 1.000 30.92213 79 ALA B CA 1
ATOM 1417 C C . ALA B 1 79 ? 19.65600 1.39100 31.29400 1.000 28.40077 79 ALA B C 1
ATOM 1418 O O . ALA B 1 79 ? 19.67200 0.61700 32.26400 1.000 32.38283 79 ALA B O 1
ATOM 1420 N N . TYR B 1 80 ? 20.16500 1.07300 30.12000 1.000 26.62161 80 TYR B N 1
ATOM 1421 C CA . TYR B 1 80 ? 20.79500 -0.23300 29.92700 1.000 23.49755 80 TYR B CA 1
ATOM 1422 C C . TYR B 1 80 ? 22.07800 -0.36300 30.74200 1.000 28.49815 80 TYR B C 1
ATOM 1423 O O . TYR B 1 80 ? 22.36500 -1.45200 31.27000 1.000 30.19573 80 TYR B O 1
ATOM 1432 N N . GLN B 1 81 ? 22.78200 0.74500 30.96400 1.000 41.70500 81 GLN B N 1
ATOM 1433 C CA . GLN B 1 81 ? 23.97800 0.73800 31.79800 1.000 42.75776 81 GLN B CA 1
ATOM 1434 C C . GLN B 1 81 ? 23.66500 0.77300 33.28300 1.000 42.42351 81 GLN B C 1
ATOM 1435 O O . GLN B 1 81 ? 24.58900 0.83600 34.08200 1.000 44.03686 81 GLN B O 1
ATOM 1441 N N . GLY B 1 82 ? 22.39600 0.75900 33.66000 1.000 44.47112 82 GLY B N 1
ATOM 1442 C CA . GLY B 1 82 ? 22.01300 0.81100 35.05100 1.000 43.860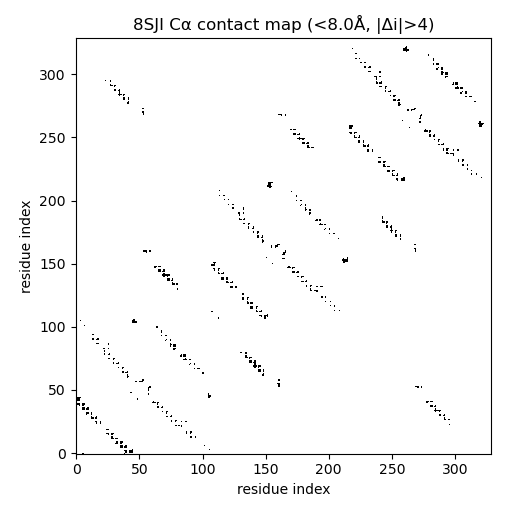52 82 GLY B CA 1
ATOM 1443 C C . GLY B 1 82 ? 21.86100 2.20000 35.58400 1.000 40.23377 82 GLY B C 1
ATOM 1444 O O . GLY B 1 82 ? 21.60700 2.36200 36.79100 1.000 43.21308 82 GLY B O 1
ATOM 1445 N N . LEU B 1 83 ? 22.00400 3.21300 34.73300 1.000 42.84198 83 LEU B N 1
ATOM 1446 C CA . LEU B 1 83 ? 21.93700 4.61700 35.17200 1.000 39.31524 83 LEU B CA 1
ATOM 1447 C C . LEU B 1 83 ? 20.47700 5.08300 35.16800 1.000 34.97525 83 LEU B C 1
ATOM 1448 O O . LEU B 1 83 ? 20.04000 5.89200 34.33300 1.000 34.78575 83 LEU B O 1
ATOM 1453 N N . VAL B 1 84 ? 19.71600 4.55700 36.14400 1.000 35.97010 84 VAL B N 1
ATOM 1454 C CA . VAL B 1 84 ? 18.26400 4.71600 36.14300 1.000 38.46251 84 VAL B CA 1
ATOM 1455 C C . VAL B 1 84 ? 17.88900 6.15900 36.38200 1.000 34.80417 84 VAL B C 1
ATOM 1456 O O . VAL B 1 84 ? 17.02900 6.70600 35.69300 1.000 35.18580 84 VAL B O 1
ATOM 1460 N N . LYS B 1 85 ? 18.49500 6.78000 37.39600 1.000 37.04128 85 LYS B N 1
ATOM 1461 C CA . LYS B 1 85 ? 18.20100 8.18000 37.67100 1.000 36.57544 85 LYS B CA 1
ATOM 1462 C C . LYS B 1 85 ? 18.59600 9.06100 36.49500 1.000 37.37817 85 LYS B C 1
ATOM 1463 O O . LYS B 1 85 ? 17.85800 9.98200 36.13400 1.000 38.60989 85 LYS B O 1
ATOM 1469 N N . GLU B 1 86 ? 19.72500 8.76100 35.84300 1.000 34.77785 86 GLU B N 1
ATOM 1470 C CA . GLU B 1 86 ? 20.10400 9.51100 34.64900 1.000 32.27755 86 GLU B CA 1
ATOM 1471 C C . GLU B 1 86 ? 19.07600 9.33300 33.54200 1.000 30.20099 86 GLU B C 1
ATOM 1472 O O . GLU B 1 86 ? 18.73900 10.28200 32.83200 1.000 30.72210 86 GLU B O 1
ATOM 1478 N N . ALA B 1 87 ? 18.61400 8.10500 33.34800 1.000 32.05648 87 ALA B N 1
ATOM 1479 C CA . ALA B 1 87 ? 17.62600 7.85500 32.30000 1.000 29.65619 87 ALA B CA 1
ATOM 1480 C C . ALA B 1 87 ? 16.32400 8.58900 32.59700 1.000 27.18221 87 ALA B C 1
ATOM 1481 O O . ALA B 1 87 ? 15.68600 9.13000 31.67900 1.000 29.01137 87 ALA B O 1
ATOM 1483 N N . GLN B 1 88 ? 15.91300 8.61400 33.87200 1.000 30.65104 88 GLN B N 1
ATOM 1484 C CA . GLN B 1 88 ? 14.70100 9.34100 34.24600 1.000 32.55654 88 GLN B CA 1
ATOM 1485 C C . GLN B 1 88 ? 14.87500 10.83800 34.04900 1.000 31.55642 88 GLN B C 1
ATOM 1486 O O . GLN B 1 88 ? 13.92800 11.54400 33.65100 1.000 31.52746 88 GLN B O 1
ATOM 1492 N N . ALA B 1 89 ? 16.07100 11.35800 34.32100 1.000 33.05133 89 ALA B N 1
ATOM 1493 C CA . ALA B 1 89 ? 16.29600 12.77500 34.04300 1.000 36.03590 89 ALA B CA 1
ATOM 1494 C C . ALA B 1 89 ? 16.27400 13.06200 32.54300 1.000 34.05408 89 ALA B C 1
ATOM 1495 O O . ALA B 1 89 ? 15.77600 14.11600 32.11000 1.000 35.77797 89 ALA B O 1
ATOM 1497 N N . ALA B 1 90 ? 16.82800 12.14800 31.72800 1.000 29.50091 90 ALA B N 1
ATOM 1498 C CA . ALA B 1 90 ? 16.73800 12.32300 30.28800 1.000 25.82941 90 ALA B CA 1
ATOM 1499 C C . ALA B 1 90 ? 15.28600 12.30600 29.86000 1.000 28.73766 90 ALA B C 1
ATOM 1500 O O . ALA B 1 90 ? 14.90300 13.02300 28.94400 1.000 26.56371 90 ALA B O 1
ATOM 1502 N N . ALA B 1 91 ? 14.46300 11.46300 30.50200 1.000 28.78503 91 ALA B N 1
ATOM 1503 C CA . ALA B 1 91 ? 13.04500 11.40600 30.15600 1.000 27.34012 91 ALA B CA 1
ATOM 1504 C C . ALA B 1 91 ? 12.33900 12.70400 30.51900 1.000 30.54840 91 ALA B C 1
ATOM 1505 O O . ALA B 1 91 ? 11.40600 13.11100 29.83300 1.000 29.57460 91 ALA B O 1
ATOM 1507 N N . GLU B 1 92 ? 12.77400 13.38400 31.56800 1.000 33.48296 92 GLU B N 1
ATOM 1508 C CA . GLU B 1 92 ? 12.15400 14.66700 31.89600 1.000 37.98877 92 GLU B CA 1
ATOM 1509 C C . GLU B 1 92 ? 12.41600 15.69100 30.80000 1.000 35.48057 92 GLU B C 1
ATOM 1510 O O . GLU B 1 92 ? 11.52300 16.45300 30.40300 1.000 34.36201 92 GLU B O 1
ATOM 1516 N N . GLN B 1 93 ? 13.63000 15.71100 30.27700 1.000 29.75620 93 GLN B N 1
ATOM 1517 C CA . GLN B 1 93 ? 13.90700 16.48000 29.07400 1.000 31.24585 93 GLN B CA 1
ATOM 1518 C C . GLN B 1 93 ? 13.05200 16.07000 27.87700 1.000 36.16486 93 GLN B C 1
ATOM 1519 O O . GLN B 1 93 ? 12.56700 16.93200 27.13000 1.000 43.30782 93 GLN B O 1
ATOM 1525 N N . LEU B 1 94 ? 12.84300 14.79300 27.63500 1.000 27.58752 94 LEU B N 1
ATOM 1526 C CA . LEU B 1 94 ? 12.07100 14.59700 26.42800 1.000 30.93002 94 LEU B CA 1
ATOM 1527 C C . LEU B 1 94 ? 10.58100 14.80300 26.67500 1.000 28.85346 94 LEU B C 1
ATOM 1528 O O . LEU B 1 94 ? 9.82400 15.02200 25.71100 1.000 29.70883 94 LEU B O 1
ATOM 1533 N N . LYS B 1 95 ? 10.14100 14.81000 27.93100 1.000 25.45832 95 LYS B N 1
ATOM 1534 C CA . LYS B 1 95 ? 8.78100 15.30500 28.18900 1.000 25.33462 95 LYS B CA 1
ATOM 1535 C C . LYS B 1 95 ? 8.60300 16.67200 27.58700 1.000 25.00563 95 LYS B C 1
ATOM 1536 O O . LYS B 1 95 ? 7.55800 16.95100 26.98500 1.000 26.68741 95 LYS B O 1
ATOM 1542 N N . THR B 1 96 ? 9.59100 17.56800 27.79100 1.000 24.83192 96 THR B N 1
ATOM 1543 C CA A THR B 1 96 ? 9.50500 18.91300 27.21700 1.000 24.20290 96 THR B CA 1
ATOM 1544 C CA B THR B 1 96 ? 9.49900 18.90800 27.21700 0.000 24.87140 96 THR B CA 1
ATOM 1545 C C . THR B 1 96 ? 9.40000 18.86600 25.69600 1.000 25.67413 96 THR B C 1
ATOM 1546 O O . THR B 1 96 ? 8.61100 19.61200 25.09300 1.000 26.81374 96 THR B O 1
ATOM 1553 N N . THR B 1 97 ? 10.20700 18.01600 25.05200 1.000 26.23209 97 THR B N 1
ATOM 1554 C CA . THR B 1 97 ? 10.19700 17.89600 23.61100 1.000 26.23209 97 THR B CA 1
ATOM 1555 C C . THR B 1 97 ? 8.84700 17.38200 23.11700 1.000 25.44252 97 THR B C 1
ATOM 1556 O O . THR B 1 97 ? 8.28200 17.90700 22.14100 1.000 26.24788 97 THR B O 1
ATOM 1560 N N . VAL B 1 98 ? 8.28700 16.36600 23.80000 1.000 22.00264 98 VAL B N 1
ATOM 1561 C CA . VAL B 1 98 ? 7.00200 15.81800 23.38000 1.000 24.00814 98 VAL B CA 1
ATOM 1562 C C . VAL B 1 98 ? 5.90400 16.88300 23.51000 1.000 24.59769 98 VAL B C 1
ATOM 1563 O O . VAL B 1 98 ? 5.03200 17.00700 22.63900 1.000 24.49767 98 VAL B O 1
ATOM 1567 N N . ASN B 1 99 ? 5.87500 17.58100 24.65400 1.000 21.37888 99 ASN B N 1
ATOM 1568 C CA . ASN B 1 99 ? 4.91500 18.66900 24.88100 1.000 23.26068 99 ASN B CA 1
ATOM 1569 C C . ASN B 1 99 ? 5.00800 19.73400 23.78300 1.000 24.95826 99 ASN B C 1
ATOM 1570 O O . ASN B 1 99 ? 3.98400 20.13900 23.20700 1.000 23.05803 99 ASN B O 1
ATOM 1575 N N . ALA B 1 100 ? 6.22800 20.20900 23.49400 1.000 22.29741 100 ALA B N 1
ATOM 1576 C CA . ALA B 1 100 ? 6.41600 21.21600 22.44900 1.000 24.98984 100 ALA B CA 1
ATOM 1577 C C . ALA B 1 100 ? 5.86900 20.74600 21.10800 1.000 23.52124 100 ALA B C 1
ATOM 1578 O O . ALA B 1 100 ? 5.17300 21.51200 20.41400 1.000 25.49253 100 ALA B O 1
ATOM 1580 N N . HIS B 1 101 ? 6.17500 19.50300 20.72900 1.000 26.05049 101 HIS B N 1
ATOM 1581 C CA . HIS B 1 101 ? 5.69700 18.95600 19.46300 1.000 20.39192 101 HIS B CA 1
ATOM 1582 C C . HIS B 1 101 ? 4.17100 18.84800 19.43900 1.000 23.20541 101 HIS B C 1
ATOM 1583 O O . HIS B 1 101 ? 3.51700 19.20800 18.44200 1.000 23.22121 101 HIS B O 1
ATOM 1590 N N . TRP B 1 102 ? 3.58100 18.34600 20.52100 1.000 22.10791 102 TRP B N 1
ATOM 1591 C CA . TRP B 1 102 ? 2.12000 18.30500 20.65300 1.000 24.86877 102 TRP B CA 1
ATOM 1592 C C . TRP B 1 102 ? 1.49400 19.66900 20.44400 1.000 22.21845 102 TRP B C 1
ATOM 1593 O O . TRP B 1 102 ? 0.54000 19.81700 19.65700 1.000 24.13710 102 TRP B O 1
ATOM 1604 N N . GLN B 1 103 ? 2.01800 20.67600 21.13400 1.000 24.57926 103 GLN B N 1
ATOM 1605 C CA . GLN B 1 103 ? 1.42700 21.99600 20.99500 1.000 23.60546 103 GLN B CA 1
ATOM 1606 C C . GLN B 1 103 ? 1.59500 22.54100 19.58800 1.000 24.76876 103 GLN B C 1
ATOM 1607 O O . GLN B 1 103 ? 0.72000 23.29800 19.10200 1.000 28.27707 103 GLN B O 1
ATOM 1613 N N . LYS B 1 104 ? 2.69500 22.22300 18.94400 1.000 24.52399 104 LYS B N 1
ATOM 1614 C CA . LYS B 1 104 ? 2.95700 22.77400 17.61900 1.000 26.95323 104 LYS B CA 1
ATOM 1615 C C . LYS B 1 104 ? 2.03200 22.16000 16.56400 1.000 29.06401 104 LYS B C 1
ATOM 1616 O O . LYS B 1 104 ? 1.53400 22.85800 15.66800 1.000 30.34311 104 LYS B O 1
ATOM 1622 N N . TYR B 1 105 ? 1.78000 20.85800 16.64800 1.000 27.35065 105 TYR B N 1
ATOM 1623 C CA . TYR B 1 105 ? 1.15900 20.19200 15.51900 1.000 24.49767 105 TYR B CA 1
ATOM 1624 C C . TYR B 1 105 ? -0.30600 19.81600 15.74100 1.000 32.17491 105 TYR B C 1
ATOM 1625 O O . TYR B 1 105 ? -0.93300 19.32800 14.79900 1.000 29.39300 105 TYR B O 1
ATOM 1634 N N . ARG B 1 106 ? -0.85600 20.00000 16.94200 1.000 28.06915 106 ARG B N 1
ATOM 1635 C CA . ARG B 1 106 ? -2.26800 19.74100 17.16600 1.000 32.88552 106 ARG B CA 1
ATOM 1636 C C . ARG B 1 106 ? -3.06300 20.84800 16.47000 1.000 35.88851 106 ARG B C 1
ATOM 1637 O O . ARG B 1 106 ? -2.50300 21.87700 16.10600 1.000 48.35580 106 ARG B O 1
ATOM 1645 N N . SER B 1 107 ? -4.35600 20.61900 16.25800 1.000 54.61971 107 SER B N 1
ATOM 1646 C CA . SER B 1 107 ? -5.24200 21.64000 15.67400 0.630 62.39959 107 SER B CA 1
ATOM 1647 C C . SER B 1 107 ? -4.81200 22.19400 14.30100 1.000 64.07610 107 SER B C 1
ATOM 1648 O O . SER B 1 107 ? -3.68900 22.68400 14.11800 1.000 59.35975 107 SER B O 1
ATOM 1651 N N . ALA B 1 108 ? -5.72100 22.15600 13.32900 1.000 68.08448 108 ALA B N 1
ATOM 1652 C CA . ALA B 1 108 ? -5.40100 22.46400 11.92600 1.000 68.17660 108 ALA B CA 1
ATOM 1653 C C . ALA B 1 108 ? -4.81400 23.86300 11.72000 1.000 72.60081 108 ALA B C 1
ATOM 1654 O O . ALA B 1 108 ? -5.42000 24.86700 12.09100 1.000 82.28881 108 ALA B O 1
ATOM 1656 N N . GLN C 1 1 ? 27.39200 22.33800 14.16900 1.000 39.61791 1 GLN C N 1
ATOM 1657 C CA . GLN C 1 1 ? 28.21100 21.36800 14.94600 1.000 31.31165 1 GLN C CA 1
ATOM 1658 C C . GLN C 1 1 ? 27.53700 20.05700 15.27800 1.000 39.98111 1 GLN C C 1
ATOM 1659 O O . GLN C 1 1 ? 28.21900 19.10700 15.72800 1.000 35.65427 1 GLN C O 1
ATOM 1665 N N . ASP C 1 2 ? 26.22500 19.95200 15.03200 1.000 35.63848 2 ASP C N 1
ATOM 1666 C CA . ASP C 1 2 ? 25.49100 18.76800 15.46900 1.000 35.21475 2 ASP C CA 1
ATOM 1667 C C . ASP C 1 2 ? 25.95100 17.51400 14.74500 1.000 31.40903 2 ASP C C 1
ATOM 1668 O O . ASP C 1 2 ? 26.02600 16.42400 15.34600 1.000 29.16139 2 ASP C O 1
ATOM 1673 N N . TRP C 1 3 ? 26.18700 17.62200 13.44100 1.000 30.54840 3 TRP C N 1
ATOM 1674 C CA . TRP C 1 3 ? 26.63600 16.45300 12.68600 1.000 23.73442 3 TRP C CA 1
ATOM 1675 C C . TRP C 1 3 ? 28.03900 16.02600 13.11300 1.000 27.34802 3 TRP C C 1
ATOM 1676 O O . TRP C 1 3 ? 28.27400 14.84000 13.41200 1.000 24.55558 3 TRP C O 1
ATOM 1687 N N . GLU C 1 4 ? 28.95500 16.97700 13.22900 1.000 29.48511 4 GLU C N 1
ATOM 1688 C CA . GLU C 1 4 ? 30.30800 16.64400 13.65900 1.000 29.09296 4 GLU C CA 1
ATOM 1689 C C . GLU C 1 4 ? 30.28500 16.01400 15.04600 1.000 31.65380 4 GLU C C 1
ATOM 1690 O O . GLU C 1 4 ? 30.98600 15.03400 15.28600 1.000 29.85358 4 GLU C O 1
ATOM 1696 N N . ASP C 1 5 ? 29.42300 16.50800 15.94500 1.000 30.06676 5 ASP C N 1
ATOM 1697 C CA . ASP C 1 5 ? 29.32700 15.94300 17.29000 1.000 27.64542 5 ASP C CA 1
ATOM 1698 C C . ASP C 1 5 ? 28.86100 14.50500 17.25600 1.000 27.94546 5 ASP C C 1
ATOM 1699 O O . ASP C 1 5 ? 29.39400 13.65300 17.97500 1.000 29.36142 5 ASP C O 1
ATOM 1704 N N . ALA C 1 6 ? 27.85900 14.21800 16.43900 1.000 24.48715 6 ALA C N 1
ATOM 1705 C CA . ALA C 1 6 ? 27.37500 12.84700 16.29100 1.000 23.59757 6 ALA C CA 1
ATOM 1706 C C . ALA C 1 6 ? 28.46900 11.94500 15.75100 1.000 25.10827 6 ALA C C 1
ATOM 1707 O O . ALA C 1 6 ? 28.59400 10.78700 16.17900 1.000 22.73167 6 ALA C O 1
ATOM 1709 N N . MET C 1 7 ? 29.21600 12.42300 14.76500 1.000 24.22133 7 MET C N 1
ATOM 1710 C CA . MET C 1 7 ? 30.30800 11.62900 14.22400 1.000 25.81362 7 MET C CA 1
ATOM 1711 C C . MET C 1 7 ? 31.33400 11.35200 15.28100 1.000 27.46119 7 MET C C 1
ATOM 1712 O O . MET C 1 7 ? 31.90600 10.26700 15.30300 1.000 25.13196 7 MET C O 1
ATOM 1717 N N . GLU C 1 8 ? 31.63700 12.34100 16.12600 1.000 26.66372 8 GLU C N 1
ATOM 1718 C CA . GLU C 1 8 ? 32.58600 12.07400 17.21700 1.000 25.66360 8 GLU C CA 1
ATOM 1719 C C . GLU C 1 8 ? 32.05000 11.00400 18.16200 1.000 28.65607 8 GLU C C 1
ATOM 1720 O O . GLU C 1 8 ? 32.81400 10.14000 18.63500 1.000 27.12167 8 GLU C O 1
ATOM 1726 N N . THR C 1 9 ? 30.73400 11.01000 18.41500 1.000 23.33174 9 THR C N 1
ATOM 1727 C CA . THR C 1 9 ? 30.14000 10.02000 19.30900 1.000 21.06832 9 THR C CA 1
ATOM 1728 C C . THR C 1 9 ? 30.26100 8.63500 18.70100 1.000 22.26320 9 THR C C 1
ATOM 1729 O O . THR C 1 9 ? 30.52800 7.64700 19.41700 1.000 22.56060 9 THR C O 1
ATOM 1733 N N . LEU C 1 10 ? 30.06100 8.54500 17.37700 1.000 21.76314 10 LEU C N 1
ATOM 1734 C CA . LEU C 1 10 ? 30.23100 7.25900 16.69300 1.000 21.06568 10 LEU C CA 1
ATOM 1735 C C . LEU C 1 10 ? 31.66400 6.76500 16.84700 1.000 21.37625 10 LEU C C 1
ATOM 1736 O O . LEU C 1 10 ? 31.88600 5.59100 17.20000 1.000 23.42123 10 LEU C O 1
ATOM 1741 N N . ASN C 1 11 ? 32.63600 7.62200 16.53700 1.000 21.94474 11 ASN C N 1
ATOM 1742 C CA A ASN C 1 11 ? 34.06000 7.31900 16.69300 0.450 26.73478 11 ASN C CA 1
ATOM 1743 C CA B ASN C 1 11 ? 34.02200 7.20100 16.66900 0.550 26.70583 11 ASN C CA 1
ATOM 1744 C C . ASN C 1 11 ? 34.35900 6.84900 18.11000 1.000 29.04822 11 ASN C C 1
ATOM 1745 O O . ASN C 1 11 ? 35.07200 5.85900 18.33800 1.000 25.15828 11 ASN C O 1
ATOM 1754 N N . ASP C 1 12 ? 33.85200 7.61200 19.09000 1.000 25.03458 12 ASP C N 1
ATOM 1755 C CA . ASP C 1 12 ? 34.18400 7.31700 20.48100 1.000 25.31883 12 ASP C CA 1
ATOM 1756 C C . ASP C 1 12 ? 33.68800 5.93100 20.87200 1.000 24.56347 12 ASP C C 1
ATOM 1757 O O . ASP C 1 12 ? 34.40900 5.16200 21.55200 1.000 25.13986 12 ASP C O 1
ATOM 1762 N N . ASN C 1 13 ? 32.46900 5.59400 20.48200 1.000 21.71576 13 ASN C N 1
ATOM 1763 C CA . ASN C 1 13 ? 31.88200 4.32200 20.86700 1.000 20.86829 13 ASN C CA 1
ATOM 1764 C C . ASN C 1 13 ? 32.42900 3.15900 20.05500 1.000 22.90011 13 ASN C C 1
ATOM 1765 O O . ASN C 1 13 ? 32.44700 2.04700 20.58500 1.000 20.88408 13 ASN C O 1
ATOM 1770 N N . LEU C 1 14 ? 32.95000 3.39200 18.85800 1.000 20.49983 14 LEU C N 1
ATOM 1771 C CA . LEU C 1 14 ? 33.63700 2.29900 18.15900 1.000 21.23939 14 LEU C CA 1
ATOM 1772 C C . LEU C 1 14 ? 34.85100 1.86900 18.96600 1.000 24.83719 14 LEU C C 1
ATOM 1773 O O . LEU C 1 14 ? 35.20000 0.68200 18.99700 1.000 24.78192 14 LEU C O 1
ATOM 1778 N N . LYS C 1 15 ? 35.52000 2.82200 19.62400 1.000 20.86829 15 LYS C N 1
ATOM 1779 C CA A LYS C 1 15 ? 36.69000 2.48300 20.42300 0.190 23.08435 15 LYS C CA 1
ATOM 1780 C CA B LYS C 1 15 ? 36.69000 2.47300 20.42100 0.810 22.73694 15 LYS C CA 1
ATOM 1781 C C . LYS C 1 15 ? 36.29000 1.71800 21.67400 1.000 24.44504 15 LYS C C 1
ATOM 1782 O O . LYS C 1 15 ? 37.02800 0.80700 22.11700 1.000 24.77402 15 LYS C O 1
ATOM 1793 N N . VAL C 1 16 ? 35.16000 2.10100 22.27800 1.000 22.21582 16 VAL C N 1
ATOM 1794 C CA . VAL C 1 16 ? 34.63000 1.34900 23.42100 1.000 25.53727 16 VAL C CA 1
ATOM 1795 C C . VAL C 1 16 ? 34.39400 -0.09400 23.01600 1.000 25.03721 16 VAL C C 1
ATOM 1796 O O . VAL C 1 16 ? 34.79300 -1.04200 23.71600 1.000 26.24262 16 VAL C O 1
ATOM 1800 N N . ILE C 1 17 ? 33.76800 -0.28600 21.85600 1.000 22.19740 17 ILE C N 1
ATOM 1801 C CA . ILE C 1 17 ? 33.43700 -1.63700 21.40900 1.000 20.96830 17 ILE C CA 1
ATOM 1802 C C . ILE C 1 17 ? 34.70500 -2.45800 21.19500 1.000 25.11091 17 ILE C C 1
ATOM 1803 O O . ILE C 1 17 ? 34.76600 -3.63700 21.59800 1.000 23.19225 17 ILE C O 1
ATOM 1808 N N . GLU C 1 18 ? 35.75100 -1.86000 20.60100 1.000 23.15541 18 GLU C N 1
ATOM 1809 C CA . GLU C 1 18 ? 36.98400 -2.60300 20.35600 1.000 25.77151 18 GLU C CA 1
ATOM 1810 C C . GLU C 1 18 ? 37.61200 -3.07400 21.67700 1.000 26.47423 18 GLU C C 1
ATOM 1811 O O . GLU C 1 18 ? 38.17100 -4.18000 21.76000 1.000 29.03506 18 GLU C O 1
ATOM 1817 N N . LYS C 1 19 ? 37.53800 -2.25200 22.72700 1.000 23.57914 19 LYS C N 1
ATOM 1818 C CA . LYS C 1 19 ? 38.10700 -2.56700 24.04900 1.000 24.01604 19 LYS C CA 1
ATOM 1819 C C . LYS C 1 19 ? 37.17000 -3.38600 24.94100 1.000 26.40843 19 LYS C C 1
ATOM 1820 O O . LYS C 1 19 ? 37.58700 -3.75100 26.04800 1.000 28.17443 19 LYS C O 1
ATOM 1826 N N . ALA C 1 20 ? 35.95200 -3.69000 24.49100 1.000 27.16378 20 ALA C N 1
ATOM 1827 C CA . ALA C 1 20 ? 34.94000 -4.25900 25.38500 1.000 24.05288 20 ALA C CA 1
ATOM 1828 C C . ALA C 1 20 ? 35.27100 -5.69900 25.74400 1.000 29.82463 20 ALA C C 1
ATOM 1829 O O . ALA C 1 20 ? 35.85400 -6.43500 24.95200 1.000 28.85346 20 ALA C O 1
ATOM 1831 N N . ASP C 1 21 ? 34.84500 -6.09600 26.94100 1.000 32.50127 21 ASP C N 1
ATOM 1832 C CA . ASP C 1 21 ? 35.11600 -7.42200 27.46800 1.000 39.01520 21 ASP C CA 1
ATOM 1833 C C . ASP C 1 21 ? 33.86500 -8.29100 27.58000 1.000 33.85406 21 ASP C C 1
ATOM 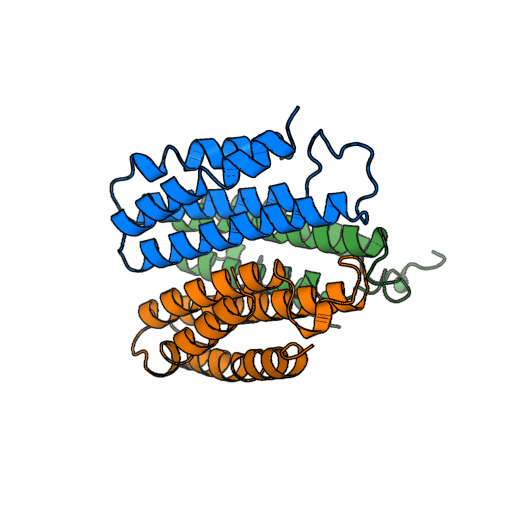1834 O O . ASP C 1 21 ? 33.98600 -9.44800 27.99400 1.000 36.42279 21 ASP C O 1
ATOM 1839 N N . ASN C 1 22 ? 32.67600 -7.75700 27.32600 1.000 26.61109 22 ASN C N 1
ATOM 1840 C CA . ASN C 1 22 ? 31.46600 -8.56400 27.43300 1.000 27.85597 22 ASN C CA 1
ATOM 1841 C C . ASN C 1 22 ? 30.34900 -7.96300 26.59200 1.000 29.15876 22 ASN C C 1
ATOM 1842 O O . ASN C 1 22 ? 30.46300 -6.85500 26.04400 1.000 25.76098 22 ASN C O 1
ATOM 1847 N N . ALA C 1 23 ? 29.26600 -8.73400 26.46100 1.000 26.62688 23 ALA C N 1
ATOM 1848 C CA . ALA C 1 23 ? 28.19000 -8.34600 25.56900 1.000 25.39252 23 ALA C CA 1
ATOM 1849 C C . ALA C 1 23 ? 27.52800 -7.06900 26.04300 1.000 22.87380 23 ALA C C 1
ATOM 1850 O O . ALA C 1 23 ? 27.12200 -6.24600 25.21900 1.000 24.02656 23 ALA C O 1
ATOM 1852 N N . ASP C 1 24 ? 27.37900 -6.89500 27.36400 1.000 28.00073 24 ASP C N 1
ATOM 1853 C CA . ASP C 1 24 ? 26.63600 -5.73200 27.85900 1.000 26.82690 24 ASP C CA 1
ATOM 1854 C C . ASP C 1 24 ? 27.37700 -4.44900 27.56700 1.000 24.91878 24 ASP C C 1
ATOM 1855 O O . ASP C 1 24 ? 26.72900 -3.42900 27.25500 1.000 25.64255 24 ASP C O 1
ATOM 1860 N N . GLN C 1 25 ? 28.71300 -4.47300 27.65800 1.000 24.18711 25 GLN C N 1
ATOM 1861 C CA . GLN C 1 25 ? 29.48900 -3.29400 27.27900 1.000 23.94234 25 GLN C CA 1
ATOM 1862 C C . GLN C 1 25 ? 29.32900 -2.99000 25.80900 1.000 24.55294 25 GLN C C 1
ATOM 1863 O O . GLN C 1 25 ? 29.26400 -1.81500 25.41100 1.000 24.82403 25 GLN C O 1
ATOM 1869 N N . VAL C 1 26 ? 29.25700 -4.02200 24.97100 1.000 22.44743 26 VAL C N 1
ATOM 1870 C CA . VAL C 1 26 ? 29.09600 -3.77600 23.53700 1.000 20.36034 26 VAL C CA 1
ATOM 1871 C C . VAL C 1 26 ? 27.70900 -3.21400 23.22500 1.000 21.52627 26 VAL C C 1
ATOM 1872 O O . VAL C 1 26 ? 27.56700 -2.28000 22.41500 1.000 20.68932 26 VAL C O 1
ATOM 1876 N N . ILE C 1 27 ? 26.66600 -3.78800 23.83600 1.000 22.14213 27 ILE C N 1
ATOM 1877 C CA . ILE C 1 27 ? 25.30600 -3.34800 23.56200 1.000 20.86566 27 ILE C CA 1
ATOM 1878 C C . ILE C 1 27 ? 25.13300 -1.89300 23.98200 1.000 21.48679 27 ILE C C 1
ATOM 1879 O O . ILE C 1 27 ? 24.53000 -1.10900 23.24900 1.000 20.58405 27 ILE C O 1
ATOM 1884 N N . ALA C 1 28 ? 25.64500 -1.51100 25.14900 1.000 23.41070 28 ALA C N 1
ATOM 1885 C CA . ALA C 1 28 ? 25.48300 -0.11400 25.59200 1.000 20.27875 28 ALA C CA 1
ATOM 1886 C C . ALA C 1 28 ? 26.13500 0.84600 24.59900 1.000 22.62640 28 ALA C C 1
ATOM 1887 O O . ALA C 1 28 ? 25.54200 1.87200 24.22500 1.000 21.47626 28 ALA C O 1
ATOM 1889 N N . ALA C 1 29 ? 27.30800 0.48100 24.11100 1.000 19.94186 29 ALA C N 1
ATOM 1890 C CA . ALA C 1 29 ? 28.00400 1.33800 23.14300 1.000 20.67616 29 ALA C CA 1
ATOM 1891 C C . ALA C 1 29 ? 27.26200 1.41300 21.82100 1.000 20.95778 29 ALA C C 1
ATOM 1892 O O . ALA C 1 29 ? 27.16200 2.50000 21.23100 1.000 19.73921 29 ALA C O 1
ATOM 1894 N N . LEU C 1 30 ? 26.68400 0.30100 21.36000 1.000 20.47088 30 LEU C N 1
ATOM 1895 C CA . LEU C 1 30 ? 25.90500 0.31300 20.12800 1.000 18.58907 30 LEU C CA 1
ATOM 1896 C C . LEU C 1 30 ? 24.64700 1.14800 20.29800 1.000 22.41058 30 LEU C C 1
ATOM 1897 O O . LEU C 1 30 ? 24.23500 1.80000 19.33000 1.000 20.84460 30 LEU C O 1
ATOM 1902 N N . LEU C 1 31 ? 24.04900 1.18000 21.51100 1.000 21.14727 31 LEU C N 1
ATOM 1903 C CA . LEU C 1 31 ? 22.84600 1.99100 21.68800 1.000 18.66803 31 LEU C CA 1
ATOM 1904 C C . LEU C 1 31 ? 23.20500 3.46000 21.63300 1.000 20.59721 31 LEU C C 1
ATOM 1905 O O . LEU C 1 31 ? 22.47700 4.25700 21.02700 1.000 20.59194 31 LEU C O 1
ATOM 1910 N N . TYR C 1 32 ? 24.34300 3.83400 22.19500 1.000 20.46298 32 TYR C N 1
ATOM 1911 C CA . TYR C 1 32 ? 24.77600 5.23100 22.02700 1.000 21.27097 32 TYR C CA 1
ATOM 1912 C C . TYR C 1 32 ? 25.06200 5.55400 20.57400 1.000 21.46310 32 TYR C C 1
ATOM 1913 O O . TYR C 1 32 ? 24.78400 6.66900 20.11900 1.000 19.54708 32 TYR C O 1
ATOM 1922 N N . MET C 1 33 ? 25.65800 4.59600 19.81800 1.000 20.75512 33 MET C N 1
ATOM 1923 C CA . MET C 1 33 ? 25.88400 4.85900 18.39600 1.000 19.84712 33 MET C CA 1
ATOM 1924 C C . MET C 1 33 ? 24.55800 5.00100 17.66000 1.000 20.89198 33 MET C C 1
ATOM 1925 O O . MET C 1 33 ? 24.43400 5.83400 16.74700 1.000 21.29203 33 MET C O 1
ATOM 1930 N N . LEU C 1 34 ? 23.58500 4.15700 17.98800 1.000 18.52064 34 LEU C N 1
ATOM 1931 C CA . LEU C 1 34 ? 22.31100 4.24300 17.27100 1.000 19.27863 34 LEU C CA 1
ATOM 1932 C C . LEU C 1 34 ? 21.63000 5.59900 17.52600 1.000 22.48164 34 LEU C C 1
ATOM 1933 O O . LEU C 1 34 ? 21.11600 6.22500 16.58700 1.000 21.43941 34 LEU C O 1
ATOM 1938 N N . ALA C 1 35 ? 21.64900 6.08100 18.77200 1.000 22.50796 35 ALA C N 1
ATOM 1939 C CA . ALA C 1 35 ? 21.11200 7.41700 19.08200 1.000 19.33127 35 ALA C CA 1
ATOM 1940 C C . ALA C 1 35 ? 21.84600 8.49300 18.28700 1.000 22.17898 35 ALA C C 1
ATOM 1941 O O . ALA C 1 35 ? 21.20700 9.42600 17.78200 1.000 23.85286 35 ALA C O 1
ATOM 1943 N N . ALA C 1 36 ? 23.18600 8.40700 18.23100 1.000 20.82881 36 ALA C N 1
ATOM 1944 C CA . ALA C 1 36 ? 23.94800 9.40400 17.47800 1.000 22.98960 36 ALA C CA 1
ATOM 1945 C C . ALA C 1 36 ? 23.67800 9.30100 15.97400 1.000 23.35017 36 ALA C C 1
ATOM 1946 O O . ALA C 1 36 ? 23.62900 10.33500 15.29300 1.000 23.46860 36 ALA C O 1
ATOM 1948 N N . ALA C 1 37 ? 23.50800 8.08300 15.42900 1.000 22.15266 37 ALA C N 1
ATOM 1949 C CA . ALA C 1 37 ? 23.18300 7.95400 14.01100 1.000 20.59984 37 ALA C CA 1
ATOM 1950 C C . ALA C 1 37 ? 21.83900 8.59400 13.69900 1.000 21.26834 37 ALA C C 1
ATOM 1951 O O . ALA C 1 37 ? 21.70900 9.32000 12.68900 1.000 22.84484 37 ALA C O 1
ATOM 1953 N N . ILE C 1 38 ? 20.82700 8.34700 14.54000 1.000 20.32875 38 ILE C N 1
ATOM 1954 C CA . ILE C 1 38 ? 19.51200 8.94300 14.31500 1.000 21.20517 38 ILE C CA 1
ATOM 1955 C C . ILE C 1 38 ? 19.60100 10.45100 14.40900 1.000 22.41321 38 ILE C C 1
ATOM 1956 O O . ILE C 1 38 ? 19.05400 11.18300 13.55800 1.000 23.38965 38 ILE C O 1
ATOM 1961 N N . ALA C 1 39 ? 20.30400 10.95200 15.42100 1.000 22.46585 39 ALA C N 1
ATOM 1962 C CA . ALA C 1 39 ? 20.44500 12.39000 15.56600 1.000 24.45556 39 ALA C CA 1
ATOM 1963 C C . ALA C 1 39 ? 21.16800 12.97900 14.36300 1.000 22.05001 39 ALA C C 1
ATOM 1964 O O . ALA C 1 39 ? 20.74200 14.03000 13.82900 1.000 25.77677 39 ALA C O 1
ATOM 1966 N N . ALA C 1 40 ? 22.20300 12.27600 13.86800 1.000 22.41321 40 ALA C N 1
ATOM 1967 C CA . ALA C 1 40 ? 22.94700 12.83300 12.73100 1.000 23.00539 40 ALA C CA 1
ATOM 1968 C C . ALA C 1 40 ? 22.05500 12.99000 11.49700 1.000 20.53141 40 ALA C C 1
ATOM 1969 O O . ALA C 1 40 ? 22.23100 13.94500 10.71400 1.000 22.41585 40 ALA C O 1
ATOM 1971 N N . ALA C 1 41 ? 21.11400 12.05800 11.29100 1.000 20.32349 41 ALA C N 1
ATOM 1972 C CA . ALA C 1 41 ? 20.21500 12.17100 10.15500 1.000 21.32887 41 ALA C CA 1
ATOM 1973 C C . ALA C 1 41 ? 19.29200 13.37300 10.22800 1.000 23.19225 41 ALA C C 1
ATOM 1974 O O . ALA C 1 41 ? 18.72100 13.76500 9.18200 1.000 27.76122 41 ALA C O 1
ATOM 1976 N N . THR C 1 42 ? 19.11400 13.98800 11.40000 1.000 23.37649 42 THR C N 1
ATOM 1977 C CA . THR C 1 42 ? 18.31700 15.20200 11.52700 1.000 23.23963 42 THR C CA 1
ATOM 1978 C C . THR C 1 42 ? 19.17100 16.46700 11.44900 1.000 24.04499 42 THR C C 1
ATOM 1979 O O . THR C 1 42 ? 18.62000 17.58000 11.42000 1.000 30.93266 42 THR C O 1
ATOM 1983 N N . ALA C 1 43 ? 20.48800 16.32400 11.33200 1.000 24.84245 43 ALA C N 1
ATOM 1984 C CA . ALA C 1 43 ? 21.42800 17.43700 11.29900 1.000 23.45544 43 ALA C CA 1
ATOM 1985 C C . ALA C 1 43 ? 21.79200 17.82700 9.86200 1.000 23.92392 43 ALA C C 1
ATOM 1986 O O . ALA C 1 43 ? 21.52700 17.09300 8.90100 1.000 27.95862 43 ALA C O 1
ATOM 1988 N N . THR C 1 44 ? 22.38000 19.02800 9.70500 1.000 25.63728 44 THR C N 1
ATOM 1989 C CA . THR C 1 44 ? 22.91300 19.40800 8.38600 1.000 29.28509 44 THR C CA 1
ATOM 1990 C C . THR C 1 44 ? 24.43100 19.41800 8.39600 1.000 28.96926 44 THR C C 1
ATOM 1991 O O . THR C 1 44 ? 25.04300 20.17100 9.17000 1.000 30.38522 44 THR C O 1
ATOM 1995 N N . PRO C 1 45 ? 25.09400 18.56200 7.61800 1.000 29.14823 45 PRO C N 1
ATOM 1996 C CA . PRO C 1 45 ? 26.55200 18.54300 7.61600 1.000 27.30854 45 PRO C CA 1
ATOM 1997 C C . PRO C 1 45 ? 27.11200 19.70400 6.82300 1.000 27.68753 45 PRO C C 1
ATOM 1998 O O . PRO C 1 45 ? 26.40500 20.35100 6.02200 1.000 28.74818 45 PRO C O 1
ATOM 2002 N N . PRO C 1 46 ? 28.39600 19.97100 6.98400 1.000 32.08279 46 PRO C N 1
ATOM 2003 C CA . PRO C 1 46 ? 28.97000 21.14000 6.30900 1.000 34.57520 46 PRO C CA 1
ATOM 2004 C C . PRO C 1 46 ? 28.80200 21.11600 4.80700 1.000 30.80633 46 PRO C C 1
ATOM 2005 O O . PRO C 1 46 ? 28.51400 22.15800 4.21500 1.000 36.42279 46 PRO C O 1
ATOM 2009 N N . LYS C 1 47 ? 28.84600 19.94000 4.16800 1.000 32.67760 47 LYS C N 1
ATOM 2010 C CA . LYS C 1 47 ? 28.75800 19.89700 2.70800 1.000 31.90646 47 LYS C CA 1
ATOM 2011 C C . LYS C 1 47 ? 27.39400 20.35800 2.18300 1.000 35.26212 47 LYS C C 1
ATOM 2012 O O . LYS C 1 47 ? 27.29700 20.83900 1.03900 1.000 37.66767 47 LYS C O 1
ATOM 2018 N N . LEU C 1 48 ? 26.34800 20.23500 3.00400 1.000 33.25925 48 LEU C N 1
ATOM 2019 C CA . LEU C 1 48 ? 24.97800 20.53300 2.62100 1.000 31.58800 48 LEU C CA 1
ATOM 2020 C C . LEU C 1 48 ? 24.45300 21.83700 3.21500 1.000 35.35950 48 LEU C C 1
ATOM 2021 O O . LEU C 1 48 ? 23.24800 22.07400 3.14200 1.000 34.15936 48 LEU C O 1
ATOM 2026 N N . GLU C 1 49 ? 25.31800 22.67300 3.81900 1.000 35.58321 49 GLU C N 1
ATOM 2027 C CA . GLU C 1 49 ? 24.85800 23.91800 4.45200 1.000 40.06270 49 GLU C CA 1
ATOM 2028 C C . GLU C 1 49 ? 23.97000 24.76500 3.54500 1.000 44.42112 49 GLU C C 1
ATOM 2029 O O . GLU C 1 49 ? 23.03500 25.42600 4.02200 1.000 48.85059 49 GLU C O 1
ATOM 2035 N N . ASP C 1 50 ? 24.21900 24.77200 2.24200 1.000 37.45449 50 ASP C N 1
ATOM 2036 C CA . ASP C 1 50 ? 23.47500 25.68500 1.38600 1.000 49.23748 50 ASP C CA 1
ATOM 2037 C C . ASP C 1 50 ? 22.30000 25.03900 0.66200 1.000 48.80848 50 ASP C C 1
ATOM 2038 O O . ASP C 1 50 ? 21.56900 25.74100 -0.03700 1.000 49.64016 50 ASP C O 1
ATOM 2043 N N . LYS C 1 51 ? 22.07300 23.74100 0.83100 1.000 39.01257 51 LYS C N 1
ATOM 2044 C CA . LYS C 1 51 ? 21.10200 23.02200 0.01800 1.000 40.99965 51 LYS C CA 1
ATOM 2045 C C . LYS C 1 51 ? 19.73800 23.01800 0.70100 1.000 35.09368 51 LYS C C 1
ATOM 2046 O O . LYS C 1 51 ? 19.64200 23.04800 1.93300 1.000 37.33079 51 LYS C O 1
ATOM 2052 N N . SER C 1 52 ? 18.68400 22.94200 -0.11200 1.000 37.81243 52 SER C N 1
ATOM 2053 C CA . SER C 1 52 ? 17.34400 22.75200 0.42200 1.000 38.10194 52 SER C CA 1
ATOM 2054 C C . SER C 1 52 ? 17.26800 21.43900 1.19600 1.000 35.93852 52 SER C C 1
ATOM 2055 O O . SER C 1 52 ? 17.73600 20.40600 0.70100 1.000 34.04092 52 SER C O 1
ATOM 2058 N N . PRO C 1 53 ? 16.70300 21.42000 2.40000 1.000 38.74938 53 PRO C N 1
ATOM 2059 C CA . PRO C 1 53 ? 16.52000 20.12900 3.06700 1.000 33.90407 53 PRO C CA 1
ATOM 2060 C C . PRO C 1 53 ? 15.66300 19.13700 2.27300 1.000 29.31404 53 PRO C C 1
ATOM 2061 O O . PRO C 1 53 ? 15.80500 17.93000 2.50000 1.000 27.44276 53 PRO C O 1
ATOM 2065 N N . THR C 1 54 ? 14.84400 19.57900 1.31900 1.000 31.92751 54 THR C N 1
ATOM 2066 C CA . THR C 1 54 ? 14.07500 18.65300 0.49500 1.000 31.07741 54 THR C CA 1
ATOM 2067 C C . THR C 1 54 ? 14.78700 18.27400 -0.81600 1.000 31.91172 54 THR C C 1
ATOM 2068 O O . THR C 1 54 ? 14.18700 17.60000 -1.66700 1.000 37.13603 54 THR C O 1
ATOM 2072 N N . SER C 1 55 ? 16.03900 18.66700 -0.98900 1.000 28.54816 55 SER C N 1
ATOM 2073 C CA . SER C 1 55 ? 16.75700 18.30700 -2.20400 1.000 28.54816 55 SER C CA 1
ATOM 2074 C C . SER C 1 55 ? 17.10000 16.80900 -2.20300 1.000 27.80860 55 SER C C 1
ATOM 2075 O O . SER C 1 55 ? 17.07800 16.12100 -1.16800 1.000 26.50844 55 SER C O 1
ATOM 2078 N N . GLU C 1 56 ? 17.39500 16.28900 -3.40000 1.000 30.93002 56 GLU C N 1
ATOM 2079 C CA . GLU C 1 56 ? 17.86200 14.90500 -3.51200 1.000 29.82463 56 GLU C CA 1
ATOM 2080 C C . GLU C 1 56 ? 19.13200 14.70700 -2.72400 1.000 27.33486 56 GLU C C 1
ATOM 2081 O O . GLU C 1 56 ? 19.34100 13.64600 -2.15000 1.000 26.17156 56 GLU C O 1
ATOM 2087 N N . GLU C 1 57 ? 20.02500 15.71400 -2.74300 1.000 27.42171 57 GLU C N 1
ATOM 2088 C CA . GLU C 1 57 ? 21.32200 15.53300 -2.09200 1.000 26.57687 57 GLU C CA 1
ATOM 2089 C C . GLU C 1 57 ? 21.16800 15.47400 -0.57500 1.000 27.17957 57 GLU C C 1
ATOM 2090 O O . GLU C 1 57 ? 21.83500 14.67800 0.11000 1.000 24.12921 57 GLU C O 1
ATOM 2096 N N . ALA C 1 58 ? 20.23100 16.23500 -0.02700 1.000 24.40819 58 ALA C N 1
ATOM 2097 C CA . ALA C 1 58 ? 19.94900 16.13900 1.40400 1.000 22.73167 58 ALA C CA 1
ATOM 2098 C C . ALA C 1 58 ? 19.28800 14.83000 1.74900 1.000 21.49468 58 ALA C C 1
ATOM 2099 O O . ALA C 1 58 ? 19.60300 14.23400 2.77800 1.000 20.93935 58 ALA C O 1
ATOM 2101 N N . LEU C 1 59 ? 18.38100 14.34600 0.89800 1.000 22.50533 59 LEU C N 1
ATOM 2102 C CA . LEU C 1 59 ? 17.79000 13.05000 1.19500 1.000 23.53177 59 LEU C CA 1
ATOM 2103 C C . LEU C 1 59 ? 18.84000 11.95800 1.14100 1.000 21.08411 59 LEU C C 1
ATOM 2104 O O . LEU C 1 59 ? 18.81800 11.03700 1.97200 1.000 20.26559 59 LEU C O 1
ATOM 2109 N N . ALA C 1 60 ? 19.74000 12.01000 0.14700 1.000 22.93433 60 ALA C N 1
ATOM 2110 C CA . ALA C 1 60 ? 20.75500 10.94900 0.06100 1.000 20.90251 60 ALA C CA 1
ATOM 2111 C C . ALA C 1 60 ? 21.62800 10.89600 1.30800 1.000 20.33665 60 ALA C C 1
ATOM 2112 O O . ALA C 1 60 ? 22.01600 9.80700 1.76900 1.000 21.44994 60 ALA C O 1
ATOM 2114 N N . PHE C 1 61 ? 21.94200 12.05500 1.85600 1.000 19.06808 61 PHE C N 1
ATOM 2115 C CA . PHE C 1 61 ? 22.65500 12.13900 3.12700 1.000 19.72868 61 PHE C CA 1
ATOM 2116 C C . PHE C 1 61 ? 21.88800 11.46400 4.25600 1.000 20.62616 61 PHE C C 1
ATOM 2117 O O . PHE C 1 61 ? 22.45900 10.67400 5.03800 1.000 18.51011 61 PHE C O 1
ATOM 2125 N N . ARG C 1 62 ? 20.59500 11.77500 4.39000 1.000 19.58919 62 ARG C N 1
ATOM 2126 C CA . ARG C 1 62 ? 19.80000 11.18800 5.44300 1.000 20.11031 62 ARG C CA 1
ATOM 2127 C C . ARG C 1 62 ? 19.72100 9.68200 5.28800 1.000 21.21044 62 ARG C C 1
ATOM 2128 O O . ARG C 1 62 ? 19.85100 8.95800 6.28700 1.000 19.78132 62 ARG C O 1
ATOM 2136 N N . LEU C 1 63 ? 19.58900 9.20000 4.05700 1.000 19.78921 63 LEU C N 1
ATOM 2137 C CA . LEU C 1 63 ? 19.50000 7.75000 3.88000 1.000 19.64972 63 LEU C CA 1
ATOM 2138 C C . LEU C 1 63 ? 20.83800 7.11500 4.16900 1.000 21.68418 63 LEU C C 1
ATOM 2139 O O . LEU C 1 63 ? 20.89500 5.94700 4.56200 1.000 20.59984 63 LEU C O 1
ATOM 2144 N N . GLY C 1 64 ? 21.93100 7.82800 3.90400 1.000 19.58130 64 GLY C N 1
ATOM 2145 C CA . GLY C 1 64 ? 23.22000 7.27800 4.26400 1.000 22.01053 64 GLY C CA 1
ATOM 2146 C C . GLY C 1 64 ? 23.39000 7.15300 5.77000 1.000 24.64243 64 GLY C C 1
ATOM 2147 O O . GLY C 1 64 ? 23.98500 6.17900 6.25100 1.000 23.91339 64 GLY C O 1
ATOM 2148 N N . MET C 1 65 ? 22.87600 8.12200 6.53700 1.000 20.03661 65 MET C N 1
ATOM 2149 C CA . MET C 1 65 ? 22.92000 7.94800 7.99400 1.000 22.17898 65 MET C CA 1
ATOM 2150 C C . MET C 1 65 ? 22.01800 6.80600 8.42600 1.000 21.66049 65 MET C C 1
ATOM 2151 O O . MET C 1 65 ? 22.32400 6.10300 9.38600 1.000 20.71301 65 MET C O 1
ATOM 2156 N N . HIS C 1 66 ? 20.88100 6.63600 7.77300 1.000 19.19177 66 HIS C N 1
ATOM 2157 C CA . HIS C 1 66 ? 20.02800 5.49200 8.10400 1.000 18.74172 66 HIS C CA 1
ATOM 2158 C C . HIS C 1 66 ? 20.70900 4.16600 7.76200 1.000 21.02094 66 HIS C C 1
ATOM 2159 O O . HIS C 1 66 ? 20.44300 3.16500 8.44600 1.000 21.53416 66 HIS C O 1
ATOM 2166 N N . GLU C 1 67 ? 21.54400 4.12000 6.71100 1.000 21.92368 67 GLU C N 1
ATOM 2167 C CA . GLU C 1 67 ? 22.30900 2.88800 6.45400 1.000 22.67640 67 GLU C CA 1
ATOM 2168 C C . GLU C 1 67 ? 23.16100 2.55700 7.66500 1.000 22.22372 67 GLU C C 1
ATOM 2169 O O . GLU C 1 67 ? 23.25500 1.38000 8.07100 1.000 22.75010 67 GLU C O 1
ATOM 2175 N N . LEU C 1 68 ? 23.79100 3.56900 8.24200 1.000 20.12347 68 LEU C N 1
ATOM 2176 C CA . LEU C 1 68 ? 24.62100 3.33800 9.43000 1.000 22.20793 68 LEU C CA 1
ATOM 2177 C C . LEU C 1 68 ? 23.76400 2.80700 10.56800 1.000 22.21845 68 LEU C C 1
ATOM 2178 O O . LEU C 1 68 ? 24.17900 1.87800 11.29500 1.000 20.23664 68 LEU C O 1
ATOM 2183 N N . ALA C 1 69 ? 22.56400 3.39400 10.76900 1.000 19.93134 69 ALA C N 1
ATOM 2184 C CA . ALA C 1 69 ? 21.67300 2.90700 11.82800 1.000 17.05204 69 ALA C CA 1
ATOM 2185 C C . ALA C 1 69 ? 21.34800 1.42900 11.59800 1.000 19.94450 69 ALA C C 1
ATOM 2186 O O . ALA C 1 69 ? 21.27900 0.66500 12.56700 1.000 17.79687 69 ALA C O 1
ATOM 2188 N N . ALA C 1 70 ? 21.15400 1.00900 10.33700 1.000 20.38139 70 ALA C N 1
ATOM 2189 C CA . ALA C 1 70 ? 20.82000 -0.39600 10.07500 1.000 17.19680 70 ALA C CA 1
ATOM 2190 C C . ALA C 1 70 ? 21.99700 -1.29300 10.44400 1.000 19.37074 70 ALA C C 1
ATOM 2191 O O . ALA C 1 70 ? 21.78400 -2.36800 11.02200 1.000 20.17610 70 ALA C O 1
ATOM 2193 N N . LEU C 1 71 ? 23.21100 -0.87500 10.11500 1.000 19.54182 71 LEU C N 1
ATOM 2194 C CA . LEU C 1 71 ? 24.39400 -1.70500 10.45300 1.000 20.12873 71 LEU C CA 1
ATOM 2195 C C . LEU C 1 71 ? 24.59100 -1.78600 11.95300 1.000 19.27600 71 LEU C C 1
ATOM 2196 O O . LEU C 1 71 ? 24.95200 -2.86800 12.50200 1.000 19.47865 71 LEU C O 1
ATOM 2201 N N . ILE C 1 72 ? 24.33700 -0.66800 12.63800 1.000 18.13112 72 ILE C N 1
ATOM 2202 C CA . ILE C 1 72 ? 24.44500 -0.63500 14.09500 1.000 16.55462 72 ILE C CA 1
ATOM 2203 C C . ILE C 1 72 ? 23.42900 -1.56500 14.69200 1.000 17.68633 72 ILE C C 1
ATOM 2204 O O . ILE C 1 72 ? 23.70900 -2.27700 15.68500 1.000 18.41273 72 ILE C O 1
ATOM 2209 N N . THR C 1 73 ? 22.20800 -1.54300 14.17000 1.000 17.98110 73 THR C N 1
ATOM 2210 C CA . THR C 1 73 ? 21.15000 -2.39700 14.73300 1.000 17.35208 73 THR C CA 1
ATOM 2211 C C . THR C 1 73 ? 21.48600 -3.87200 14.52800 1.000 18.48116 73 THR C C 1
ATOM 2212 O O . THR C 1 73 ? 21.20500 -4.70800 15.41200 1.000 18.23113 73 THR C O 1
ATOM 2216 N N . LYS C 1 74 ? 22.06800 -4.19400 13.37900 1.000 18.45221 74 LYS C N 1
ATOM 2217 C CA . LYS C 1 74 ? 22.44300 -5.59700 13.12000 1.000 19.64972 74 LYS C CA 1
ATOM 2218 C C . LYS C 1 74 ? 23.51300 -6.04300 14.09400 1.000 19.03649 74 LYS C C 1
ATOM 2219 O O . LYS C 1 74 ? 23.44400 -7.19000 14.58500 1.000 18.67066 74 LYS C O 1
ATOM 2225 N N . ALA C 1 75 ? 24.48700 -5.17100 14.36800 1.000 18.55749 75 ALA C N 1
ATOM 2226 C CA . ALA C 1 75 ? 25.53400 -5.49500 15.35700 1.000 17.89162 75 ALA C CA 1
ATOM 2227 C C . ALA C 1 75 ? 24.92600 -5.67500 16.72900 1.000 20.41034 75 ALA C C 1
ATOM 2228 O O . ALA C 1 75 ? 25.40500 -6.48400 17.54400 1.000 19.14703 75 ALA C O 1
ATOM 2230 N N . THR C 1 76 ? 23.89600 -4.90700 17.00700 1.000 16.43092 76 THR C N 1
ATOM 2231 C CA . THR C 1 76 ? 23.20600 -5.02400 18.29900 1.000 18.71540 76 THR C CA 1
ATOM 2232 C C . THR C 1 76 ? 22.52100 -6.37500 18.42500 1.000 19.85501 76 THR C C 1
ATOM 2233 O O . THR C 1 76 ? 22.57000 -6.99900 19.49500 1.000 19.88133 76 THR C O 1
ATOM 2237 N N . ALA C 1 77 ? 21.86800 -6.84600 17.35500 1.000 18.53643 77 ALA C N 1
ATOM 2238 C CA . ALA C 1 77 ? 21.29800 -8.19800 17.34300 1.000 19.57340 77 ALA C CA 1
ATOM 2239 C C . ALA C 1 77 ? 22.35700 -9.25600 17.59600 1.000 19.10229 77 ALA C C 1
ATOM 2240 O O . ALA C 1 77 ? 22.12700 -10.18800 18.39300 1.000 19.66288 77 ALA C O 1
ATOM 2242 N N . LEU C 1 78 ? 23.52400 -9.13000 16.96000 1.000 18.36536 78 LEU C N 1
ATOM 2243 C CA . LEU C 1 78 ? 24.61000 -10.08500 17.24400 1.000 19.90239 78 LEU C CA 1
ATOM 2244 C C . LEU C 1 78 ? 25.00800 -10.05000 18.72200 1.000 18.31272 78 LEU C C 1
ATOM 2245 O O . LEU C 1 78 ? 25.11400 -11.09400 19.37500 1.000 19.91291 78 LEU C O 1
ATOM 2250 N N . ALA C 1 79 ? 25.19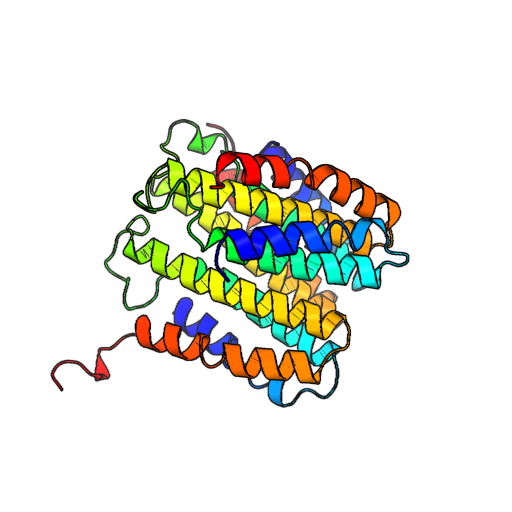500 -8.87400 19.28100 1.000 19.74710 79 ALA C N 1
ATOM 2251 C CA . ALA C 1 79 ? 25.62700 -8.79500 20.66100 1.000 20.19979 79 ALA C CA 1
ATOM 2252 C C . ALA C 1 79 ? 24.55000 -9.29100 21.61800 1.000 19.85501 79 ALA C C 1
ATOM 2253 O O . ALA C 1 79 ? 24.88700 -9.92500 22.62300 1.000 20.99199 79 ALA C O 1
ATOM 2255 N N . TYR C 1 80 ? 23.26900 -9.03300 21.32200 1.000 21.78419 80 TYR C N 1
ATOM 2256 C CA . TYR C 1 80 ? 22.17200 -9.54200 22.14900 1.000 18.92595 80 TYR C CA 1
ATOM 2257 C C . TYR C 1 80 ? 22.20200 -11.07700 22.21400 1.000 20.07609 80 TYR C C 1
ATOM 2258 O O . TYR C 1 80 ? 21.89800 -11.67400 23.25600 1.000 23.01329 80 TYR C O 1
ATOM 2267 N N . GLN C 1 81 ? 22.59400 -11.71700 21.11800 1.000 19.73395 81 GLN C N 1
ATOM 2268 C CA . GLN C 1 81 ? 22.73000 -13.17500 21.08800 1.000 20.84987 81 GLN C CA 1
ATOM 2269 C C . GLN C 1 81 ? 23.93400 -13.66800 21.82700 1.000 22.36058 81 GLN C C 1
ATOM 2270 O O . GLN C 1 81 ? 24.07400 -14.90000 21.92200 1.000 25.62149 81 GLN C O 1
ATOM 2276 N N . GLY C 1 82 ? 24.81700 -12.77900 22.27800 1.000 20.90514 82 GLY C N 1
ATOM 2277 C CA . GLY C 1 82 ? 26.04700 -13.22000 22.90500 1.000 23.76601 82 GLY C CA 1
ATOM 2278 C C . GLY C 1 82 ? 27.18600 -13.40900 21.94000 1.000 20.51825 82 GLY C C 1
ATOM 2279 O O . GLY C 1 82 ? 28.25500 -13.88800 22.35100 1.000 23.67652 82 GLY C O 1
ATOM 2280 N N . LEU C 1 83 ? 27.02000 -13.00200 20.68700 1.000 19.84185 83 LEU C N 1
ATOM 2281 C CA . LEU C 1 83 ? 28.05000 -13.21200 19.67300 1.000 20.26559 83 LEU C CA 1
ATOM 2282 C C . LEU C 1 83 ? 28.97000 -11.98900 19.65100 1.000 23.06856 83 LEU C C 1
ATOM 2283 O O . LEU C 1 83 ? 28.89900 -11.12000 18.75200 1.000 24.00551 83 LEU C O 1
ATOM 2288 N N . VAL C 1 84 ? 29.77800 -11.89800 20.70800 1.000 23.15804 84 VAL C N 1
ATOM 2289 C CA . VAL C 1 84 ? 30.52500 -10.66500 20.98900 1.000 22.95275 84 VAL C CA 1
ATOM 2290 C C . VAL C 1 84 ? 31.63000 -10.44900 19.96600 1.000 23.01592 84 VAL C C 1
ATOM 2291 O O . VAL C 1 84 ? 31.79900 -9.32000 19.45300 1.000 22.46059 84 VAL C O 1
ATOM 2295 N N . LYS C 1 85 ? 32.41400 -11.47600 19.65800 1.000 22.07896 85 LYS C N 1
ATOM 2296 C CA . LYS C 1 85 ? 33.47100 -11.29000 18.65600 1.000 23.08171 85 LYS C CA 1
ATOM 2297 C C . LYS C 1 85 ? 32.87400 -10.90500 17.31000 1.000 25.71361 85 LYS C C 1
ATOM 229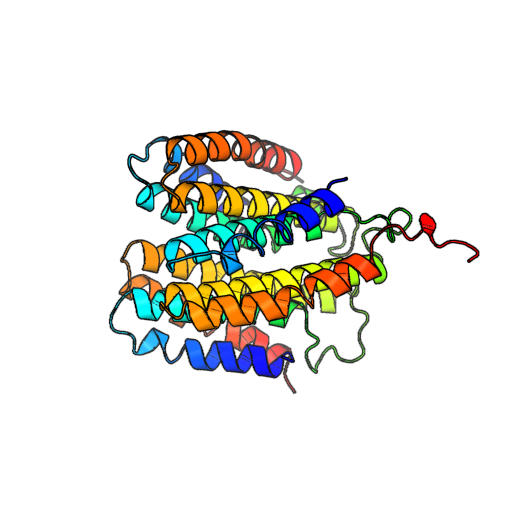8 O O . LYS C 1 85 ? 33.45700 -10.09700 16.56600 1.000 25.51359 85 LYS C O 1
ATOM 2304 N N . GLU C 1 86 ? 31.74700 -11.50700 16.97000 1.000 21.85262 86 GLU C N 1
ATOM 2305 C CA . GLU C 1 86 ? 31.04400 -11.21500 15.71800 1.000 21.11306 86 GLU C CA 1
ATOM 2306 C C . GLU C 1 86 ? 30.52800 -9.79600 15.69200 1.000 22.97381 86 GLU C C 1
ATOM 2307 O O . GLU C 1 86 ? 30.66400 -9.10900 14.66500 1.000 23.35280 86 GLU C O 1
ATOM 2313 N N . ALA C 1 87 ? 30.00500 -9.31300 16.82700 1.000 20.93146 87 ALA C N 1
ATOM 2314 C CA . ALA C 1 87 ? 29.56500 -7.90200 16.88300 1.000 18.06269 87 ALA C CA 1
ATOM 2315 C C . ALA C 1 87 ? 30.75000 -6.96600 16.78100 1.000 23.92129 87 ALA C C 1
ATOM 2316 O O . ALA C 1 87 ? 30.64300 -5.91400 16.13400 1.000 22.11581 87 ALA C O 1
ATOM 2318 N N . GLN C 1 88 ? 31.85800 -7.29400 17.42100 1.000 20.66564 88 GLN C N 1
ATOM 2319 C CA . GLN C 1 88 ? 33.08700 -6.49300 17.31900 1.000 20.30243 88 GLN C CA 1
ATOM 2320 C C . GLN C 1 88 ? 33.59300 -6.46600 15.88500 1.000 27.42697 88 GLN C C 1
ATOM 2321 O O . GLN C 1 88 ? 34.06900 -5.42400 15.41400 1.000 24.36608 88 GLN C O 1
ATOM 2327 N N . ALA C 1 89 ? 33.48800 -7.59900 15.15400 1.000 24.43188 89 ALA C N 1
ATOM 2328 C CA . ALA C 1 89 ? 33.90800 -7.59200 13.74800 1.000 25.58201 89 ALA C CA 1
ATOM 2329 C C . ALA C 1 89 ? 32.97600 -6.72700 12.89300 1.000 22.96065 89 ALA C C 1
ATOM 2330 O O . ALA C 1 89 ? 33.45500 -6.01100 11.98400 1.000 24.38450 89 ALA C O 1
ATOM 2332 N N . ALA C 1 90 ? 31.66200 -6.80800 13.14800 1.000 23.69758 90 ALA C N 1
ATOM 2333 C CA . ALA C 1 90 ? 30.70000 -5.95400 12.47300 1.000 20.35244 90 ALA C CA 1
ATOM 2334 C C . ALA C 1 90 ? 31.02500 -4.50400 12.77100 1.000 22.17108 90 ALA C C 1
ATOM 2335 O O . ALA C 1 90 ? 30.96000 -3.65100 11.87000 1.000 23.33438 90 ALA C O 1
ATOM 2337 N N . ALA C 1 91 ? 31.43900 -4.21200 14.00200 1.000 22.18161 91 ALA C N 1
ATOM 2338 C CA . ALA C 1 91 ? 31.76500 -2.81000 14.32800 1.000 23.51861 91 ALA C CA 1
ATOM 2339 C C . ALA C 1 91 ? 32.99000 -2.33100 13.56800 1.000 27.56646 91 ALA C C 1
ATOM 2340 O O . ALA C 1 91 ? 33.04000 -1.16300 13.11400 1.000 24.58979 91 ALA C O 1
ATOM 2342 N N . GLU C 1 92 ? 33.99600 -3.19300 13.40100 1.000 24.37134 92 GLU C N 1
ATOM 2343 C CA . GLU C 1 92 ? 35.17400 -2.79000 12.64700 1.000 27.78491 92 GLU C CA 1
ATOM 2344 C C . GLU C 1 92 ? 34.77100 -2.46500 11.21900 1.000 32.36704 92 GLU C C 1
ATOM 2345 O O . GLU C 1 92 ? 35.27400 -1.50400 10.61700 1.000 31.51430 92 GLU C O 1
ATOM 2351 N N . GLN C 1 93 ? 33.82100 -3.22700 10.67800 1.000 30.21678 93 GLN C N 1
ATOM 2352 C CA . GLN C 1 93 ? 33.36100 -2.98400 9.32500 1.000 35.15421 93 GLN C CA 1
ATOM 2353 C C . GLN C 1 93 ? 32.60300 -1.68100 9.24800 1.000 38.14142 93 GLN C C 1
ATOM 2354 O O . GLN C 1 93 ? 32.81400 -0.89700 8.30900 1.000 39.25734 93 GLN C O 1
ATOM 2360 N N . LEU C 1 94 ? 31.74100 -1.40400 10.23700 1.000 28.83504 94 LEU C N 1
ATOM 2361 C CA . LEU C 1 94 ? 30.99900 -0.16300 10.11200 1.000 37.12287 94 LEU C CA 1
ATOM 2362 C C . LEU C 1 94 ? 31.87700 1.06000 10.38000 1.000 31.02740 94 LEU C C 1
ATOM 2363 O O . LEU C 1 94 ? 31.54200 2.16000 9.90300 1.000 36.13854 94 LEU C O 1
ATOM 2368 N N . LYS C 1 95 ? 33.01400 0.90500 11.05700 1.000 30.56156 95 LYS C N 1
ATOM 2369 C CA . LYS C 1 95 ? 33.96600 2.01000 11.12100 1.000 30.33785 95 LYS C CA 1
ATOM 2370 C C . LYS C 1 95 ? 34.36100 2.48000 9.72400 1.000 35.45688 95 LYS C C 1
ATOM 2371 O O . LYS C 1 95 ? 34.54100 3.68500 9.49100 1.000 30.46418 95 LYS C O 1
ATOM 2377 N N . THR C 1 96 ? 34.53600 1.55400 8.78400 1.000 29.96149 96 THR C N 1
ATOM 2378 C CA A THR C 1 96 ? 34.89000 1.93400 7.41200 0.860 29.37194 96 THR C CA 1
ATOM 2379 C CA B THR C 1 96 ? 34.91500 1.99000 7.44900 0.140 30.50103 96 THR C CA 1
ATOM 2380 C C . THR C 1 96 ? 33.77500 2.74200 6.78400 1.000 30.40101 96 THR C C 1
ATOM 2381 O O . THR C 1 96 ? 34.02900 3.71400 6.03800 1.000 29.46669 96 THR C O 1
ATOM 2388 N N . THR C 1 97 ? 32.52600 2.34000 7.05600 1.000 29.57723 97 THR C N 1
ATOM 2389 C CA . THR C 1 97 ? 31.39200 3.03800 6.48900 1.000 28.54553 97 THR C CA 1
ATOM 2390 C C . THR C 1 97 ? 31.24700 4.40400 7.14300 1.000 27.07693 97 THR C C 1
ATOM 2391 O O . THR C 1 97 ? 30.94800 5.40100 6.46600 1.000 28.63764 97 THR C O 1
ATOM 2395 N N . VAL C 1 98 ? 31.44100 4.46700 8.46900 1.000 24.79771 98 VAL C N 1
ATOM 2396 C CA . VAL C 1 98 ? 31.40900 5.76800 9.15500 1.000 23.06592 98 VAL C CA 1
ATOM 2397 C C . VAL C 1 98 ? 32.46900 6.69900 8.53800 1.000 26.92691 98 VAL C C 1
ATOM 2398 O O . VAL C 1 98 ? 32.21300 7.89200 8.26700 1.000 27.36118 98 VAL C O 1
ATOM 2402 N N . ASN C 1 99 ? 33.68300 6.17800 8.29500 1.000 28.50342 99 ASN C N 1
ATOM 2403 C CA . ASN C 1 99 ? 34.76200 6.97600 7.73400 1.000 33.65667 99 ASN C CA 1
ATOM 2404 C C . ASN C 1 99 ? 34.37200 7.50200 6.36500 1.000 36.29119 99 ASN C C 1
ATOM 2405 O O . ASN C 1 99 ? 34.57600 8.68200 6.05500 1.000 31.97489 99 ASN C O 1
ATOM 2410 N N . ALA C 1 100 ? 33.75100 6.65500 5.55000 1.000 28.34024 100 ALA C N 1
ATOM 2411 C CA . ALA C 1 100 ? 33.36800 7.06600 4.20000 1.000 31.10899 100 ALA C CA 1
ATOM 2412 C C . ALA C 1 100 ? 32.35400 8.19700 4.24500 1.000 27.14799 100 ALA C C 1
ATOM 2413 O O . ALA C 1 100 ? 32.48300 9.18600 3.51800 1.000 30.52208 100 ALA C O 1
ATOM 2415 N N . HIS C 1 101 ? 31.37400 8.09200 5.13500 1.000 24.18974 101 HIS C N 1
ATOM 2416 C CA . HIS C 1 101 ? 30.35400 9.12700 5.24600 1.000 23.83707 101 HIS C CA 1
ATOM 2417 C C . HIS C 1 101 ? 30.99100 10.42700 5.73600 1.000 23.80549 101 HIS C C 1
ATOM 2418 O O . HIS C 1 101 ? 30.72700 11.52700 5.21500 1.000 26.28210 101 HIS C O 1
ATOM 2425 N N . TRP C 1 102 ? 31.88500 10.30500 6.71600 1.000 28.46394 102 TRP C N 1
ATOM 2426 C CA . TRP C 1 102 ? 32.57900 11.45700 7.26800 1.000 29.21666 102 TRP C CA 1
ATOM 2427 C C . TRP C 1 102 ? 33.35900 12.18900 6.18400 1.000 34.00408 102 TRP C C 1
ATOM 2428 O O . TRP C 1 102 ? 33.29600 13.41200 6.09000 1.000 34.86734 102 TRP C O 1
ATOM 2439 N N . GLN C 1 103 ? 34.09700 11.44200 5.34200 1.000 31.90119 103 GLN C N 1
ATOM 2440 C CA . GLN C 1 103 ? 34.88000 12.07400 4.28000 1.000 31.40903 103 GLN C CA 1
ATOM 2441 C C . GLN C 1 103 ? 33.97600 12.69000 3.22500 1.000 33.81195 103 GLN C C 1
ATOM 2442 O O . GLN C 1 103 ? 34.31100 13.74500 2.66600 1.000 35.06210 103 GLN C O 1
ATOM 2448 N N . LYS C 1 104 ? 32.81800 12.06700 2.95800 1.000 35.06210 104 LYS C N 1
ATOM 2449 C CA . LYS C 1 104 ? 31.91400 12.60700 1.94300 1.000 28.61659 104 LYS C CA 1
ATOM 2450 C C . LYS C 1 104 ? 31.31600 13.94700 2.36700 1.000 25.45042 104 LYS C C 1
ATOM 2451 O O . LYS C 1 104 ? 31.15600 14.86900 1.52900 1.000 32.90131 104 LYS C O 1
ATOM 2457 N N . TYR C 1 105 ? 30.96800 14.09600 3.65000 1.000 28.61659 105 TYR C N 1
ATOM 2458 C CA . TYR C 1 105 ? 30.14500 15.23500 4.03500 1.000 26.39264 105 TYR C CA 1
ATOM 2459 C C . TYR C 1 105 ? 30.84900 16.24200 4.92200 1.000 28.38761 105 TYR C C 1
ATOM 2460 O O . TYR C 1 105 ? 30.27400 17.31200 5.17200 1.000 28.48499 105 TYR C O 1
ATOM 2469 N N . ARG C 1 106 ? 32.07800 15.97800 5.35700 1.000 40.12060 106 ARG C N 1
ATOM 2470 C CA . ARG C 1 106 ? 32.76500 16.95800 6.19000 1.000 39.61264 106 ARG C CA 1
ATOM 2471 C C . ARG C 1 106 ? 33.16600 18.17400 5.37400 1.000 37.48081 106 ARG C C 1
ATOM 2472 O O . ARG C 1 106 ? 33.21700 18.16000 4.14000 1.000 36.38068 106 ARG C O 1
ATOM 2480 N N . SER C 1 107 ? 33.49900 19.22600 6.10300 1.000 37.32290 107 SER C N 1
ATOM 2481 C CA . SER C 1 107 ? 34.05100 20.40800 5.46600 1.000 44.98434 107 SER C CA 1
ATOM 2482 C C . SER C 1 107 ? 35.36900 20.07200 4.78200 1.000 42.35508 107 SER C C 1
ATOM 2483 O O . SER C 1 107 ? 36.28000 19.52700 5.41500 1.000 37.17288 107 SER C O 1
ATOM 2486 N N . ALA C 1 108 ? 35.47900 20.43400 3.49800 1.000 33.51981 108 ALA C N 1
ATOM 2487 C CA . ALA C 1 108 ? 36.69200 20.19600 2.72000 1.000 40.97070 108 ALA C CA 1
ATOM 2488 C C . ALA C 1 108 ? 37.58700 21.42600 2.67300 1.000 35.18843 108 ALA C C 1
ATOM 2489 O O . ALA C 1 108 ? 38.52400 21.46800 1.87800 1.000 35.99905 108 ALA C O 1
ATOM 2491 N N . GLU C 1 109 ? 37.30000 22.42600 3.49200 1.000 32.37493 109 GLU C N 1
ATOM 2492 C CA . GLU C 1 109 ? 37.91700 23.73100 3.26400 1.000 31.45114 109 GLU C CA 1
ATOM 2493 C C . GLU C 1 109 ? 39.43100 23.69600 3.42200 1.000 32.55127 109 GLU C C 1
ATOM 2494 O O . GLU C 1 109 ? 40.12200 24.46000 2.73900 1.000 31.33797 109 GLU C O 1
ATOM 2500 N N . ASN C 1 110 ? 39.97500 22.85100 4.30100 1.000 35.16737 110 ASN C N 1
ATOM 2501 C CA . ASN C 1 110 ? 41.42400 22.73800 4.40500 1.000 39.32577 110 ASN C CA 1
ATOM 2502 C C . ASN C 1 110 ? 42.05900 22.24700 3.11800 1.000 40.94175 110 ASN C C 1
ATOM 2503 O O . ASN C 1 110 ? 43.24800 22.48100 2.90300 1.000 43.07359 110 ASN C O 1
ATOM 2508 N N . LEU C 1 111 ? 41.27800 21.61300 2.23500 1.000 34.81996 111 LEU C N 1
ATOM 2509 C CA . LEU C 1 111 ? 41.81200 21.04900 1.01300 1.000 36.12538 111 LEU C CA 1
ATOM 2510 C C . LEU C 1 111 ? 41.55700 21.90800 -0.21500 1.000 33.16977 111 LEU C C 1
ATOM 2511 O O . LEU C 1 111 ? 42.06200 21.56800 -1.28400 1.000 32.59601 111 LEU C O 1
ATOM 2516 N N . TYR C 1 112 ? 40.84100 23.03500 -0.08500 1.000 28.56921 112 TYR C N 1
ATOM 2517 C CA . TYR C 1 112 ? 40.55200 23.84000 -1.27100 1.000 28.40604 112 TYR C CA 1
ATOM 2518 C C . TYR C 1 112 ? 41.83600 24.28500 -1.96400 1.000 28.09811 112 TYR C C 1
ATOM 2519 O O . TYR C 1 112 ? 42.81500 24.68500 -1.32300 1.000 28.72186 112 TYR C O 1
ATOM 2528 N N . PHE C 1 113 ? 41.82300 24.19900 -3.30100 1.000 28.06389 113 PHE C N 1
ATOM 2529 C CA . PHE C 1 113 ? 42.84300 24.75900 -4.17000 1.000 25.22671 113 PHE C CA 1
ATOM 2530 C C . PHE C 1 113 ? 44.17700 24.03600 -4.04600 1.000 25.94258 113 PHE C C 1
ATOM 2531 O O . PHE C 1 113 ? 45.20000 24.52000 -4.55000 1.000 33.56192 113 PHE C O 1
ATOM 2539 N N . GLN C 1 114 ? 44.20500 22.88000 -3.40700 1.000 29.88516 114 GLN C N 1
ATOM 2540 C CA . GLN C 1 114 ? 45.45400 22.11200 -3.36500 1.000 39.45473 114 GLN C CA 1
ATOM 2541 C C . GLN C 1 114 ? 45.78800 21.45500 -4.71300 1.000 56.84103 114 GLN C C 1
ATOM 2542 O O . GLN C 1 114 ? 44.90900 21.23000 -5.55400 1.000 50.50079 114 GLN C O 1
#

Solvent-accessible surface area: 16082 Å² total; per-residue (Å²): 124,83,3,76,50,0,10,90,37,0,75,67,20,14,116,76,1,81,165,17,134,72,26,90,93,0,9,6,4,0,24,41,0,20,7,2,1,24,17,0,3,27,22,83,1,58,126,16,149,133,81,51,59,43,20,95,83,7,10,44,3,26,30,16,1,30,71,1,8,6,68,0,3,108,0,10,0,28,1,63,92,49,72,28,167,81,0,36,57,28,2,87,138,5,84,96,52,10,71,64,13,67,92,132,17,91,118,207,81,3,65,72,8,8,108,47,0,71,66,18,14,120,70,1,110,163,14,127,66,23,89,82,0,9,5,3,0,24,36,0,19,7,8,1,33,38,0,4,30,22,89,0,22,86,11,128,116,81,59,64,50,22,96,83,8,8,57,4,30,32,24,1,30,84,4,5,6,80,0,2,107,0,10,0,30,1,64,93,49,66,31,168,84,0,44,61,26,4,84,136,1,86,95,45,10,74,61,20,95,119,127,17,120,60,110,172,108,3,84,68,8,8,105,50,0,61,69,16,6,105,66,2,106,152,15,124,69,26,88,78,0,11,4,2,1,24,38,0,17,6,9,1,27,39,0,3,27,16,92,1,56,85,12,142,105,88,50,60,45,25,85,94,8,9,56,3,29,35,16,0,32,80,1,5,7,74,0,2,110,0,10,0,28,0,66,87,45,72,35,167,82,0,40,55,30,4,90,126,3,57,89,48,8,73,61,14,83,110,133,13,61,41,24,114,128,93,129,206,173

Secondary structure (DSSP, 8-state):
--HHHHHHHHHHHHHHHHH--SHHHHHHHHHHHHHHHHHHHHS--GGGTTS-TTSHHHHHHHHHHHHHHHHHHHHHHHHHTT-HHHHHHHHHHHHHHHHHHHHHH--/--HHHHHHHHHHHHHHHHH--SHHHHHHHHHHHHHHHHHHHTS--GGGTTS-TTSHHHHHHHHHHHHHHHHHHHHHHHHHTT-HHHHHHHHHHHHHHHHHHHHHHS--/-HHHHHHHHHHHHHHHHHH--SHHHHHHHHHHHHHHHHHHHHS--GGGTTS-TTSHHHHHHHHHHHHHHHHHHHHHHHHHTT-HHHHHHHHHHHHHHHHHHHHHHS--GGGTT-

B-factor: mean 33.39, std 14.6, range [15.35, 99.43]

Nearest PDB structures (foldseek):
  8sji-assembly1_C  TM=1.009E+00  e=5.049E-15  synthetic construct
  8sjh-assembly1_A  TM=9.977E-01  e=7.175E-13  synthetic construct
  8den-assembly2_D-2  TM=9.973E-01  e=1.354E-09  Escherichia coli BL21(DE3)
  7lv4-assembly1_A  TM=9.640E-01  e=8.010E-09  Escherichia coli
  4jea-assembly1_A  TM=9.494E-01  e=1.529E-08  Escherichia coli

Foldseek 3Di:
DALVVLLVLLVVLLVQLLPDDALVSNLVSLVSNLVSLQVNLVHAFPQCVPPDCPDPVNVVLSVLSVVLNVLSVVLNVCSVVVVSVVSNVSSVVCVVSSVVSCVVRHD/DDLVVLLVLLVVLLVQLLPDDALVSNLVSLVSNLVSLQVNLVHAFQQCPPDDCPDPVNVVLSVLSVVLNVLSVVLNVCSVVGNSVVSNVSSVVVVVSSVVSCVVRHHD/DLLVVLLVLLVVLLVQLLPDDFLVSNLVSLVSNLVSLQSNLVDAFPQCVPPDCPDPVVVVLSVLSVVLNVLSVVLNVCSVVRVSVVSNVSSVVVVVSSVVSCVVGHDCVVVPPD

Sequence (329 aa):
QDWEDAMETLNDNLKKVIEKADNADQVIAALLYMLAAAIAAATATPPKLEDKSPTSEEALAFRLGMHELAALITKATALAYQGLVKEAQAAAEQLKTTTVNAHWQKYRSQDWEDAMETLNDNLKKVIEKADNADQVIAALLYMLAAAIAAATATPPKLEDKSPTSEEALAFRLGMHELAALITKATALAYQGLVKEAQAAAEQLKTTTVNAHWQKYRSAQDWEDAMETLNNDNLKKVIEKADNADQVIAALLYMLAAAIAAATATPPKLEDKSPTSEEALAFRLGMHELAALITKATALAYQGLVKEAQAAAEQLKTTTVNAHWQKYRSAENLYFQ